Protein AF-A0A4R2DBL1-F1 (afdb_monomer)

Radius of gyration: 26.43 Å; Cα contacts (8 Å, |Δi|>4): 191; chains: 1; bounding box: 77×30×82 Å

pLDDT: mean 80.25, std 13.5, range [30.7, 95.06]

Mean predicted aligned error: 11.97 Å

Secondary structure (DSSP, 8-state):
-------------HHHHHH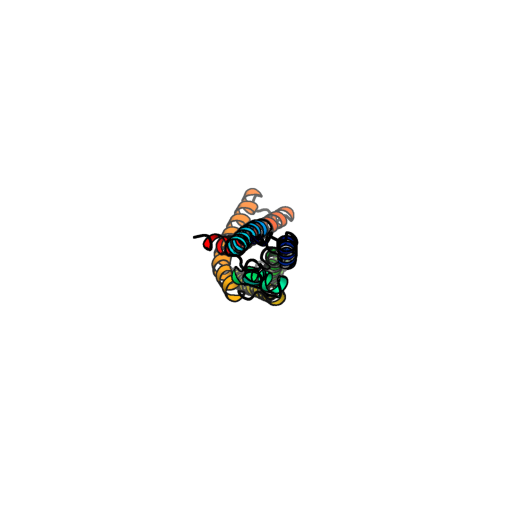HHHHHHHTT--HHHHHHHHHHHHHHHHHHHHTT--THHHH-S-HHHHHHHHHHHTT-TTHHHHHHHHHHHHHHHHHHHTHHHHHHHHHHHHH----SSHHHHHHHHHHHHHHHHHHHHHHHHHHHHHTT-TTHHHHHHHHHHHHHHHHHHHHHHHHHHHHHTTT--SHHHHHHHHHHHHHHHHHHHHHHHHHHHHTT--

Solvent-accessible surface area (backbone atoms only — not comparable to full-atom values): 11852 Å² total; per-residue (Å²): 143,79,83,82,79,75,77,81,73,61,71,84,61,68,64,56,62,52,47,40,53,50,44,37,54,76,41,32,35,49,75,66,59,53,48,56,55,49,54,51,51,51,50,52,48,48,54,31,30,75,71,71,44,62,65,49,80,77,37,44,95,47,50,61,60,43,49,47,50,55,34,50,77,69,60,42,46,40,62,62,62,49,52,72,44,30,50,58,33,21,51,50,17,30,54,59,24,32,41,64,46,52,54,54,52,49,49,31,69,75,68,68,54,80,75,79,57,63,67,55,55,52,49,46,53,52,52,19,51,52,38,12,52,53,31,19,53,51,22,34,52,50,40,32,55,79,68,64,47,92,58,44,65,63,53,50,54,54,45,61,67,46,46,61,58,30,49,52,52,21,50,53,47,27,51,50,47,34,55,77,60,69,65,52,89,48,70,69,48,53,54,52,25,52,52,46,27,52,50,40,45,47,50,42,58,54,45,58,52,48,52,68,62,57,74,68,80,117

Foldseek 3Di:
DDDDPPPPQPDDDVVLLVLLLVLCVVQVFDPVVNVVVSVVLVVVCVVCSVVVHDSCVVCPPDNSVSSNVVCVVVPRGPLVVLLVQLLVLLVVLLCVLLVQVVVVVVCCVVVVDDDPDPVVVVVSVVSSRVSSLVSSLVSNLVSCVVVVRPCSPVLSVLVSVQVVVLVVVLVVQLVVLCVVVVVDPDPVNVVNSVVSSSVSSSVSSVVSVVVVVVVVPD

Sequence (218 aa):
MNTSKTASGFTIDPSILRQAKITWRRAAVRRTDRREMGDELSNELT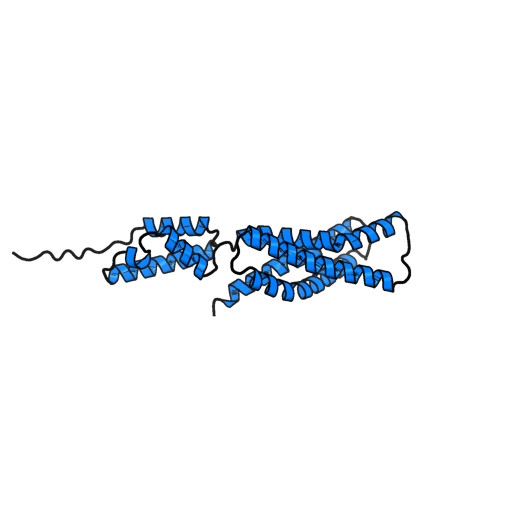AAAEAGLPPSAVTGDDVAATMRAWADERGMTGCAGRYAAIVPATLVGVAVGMGLLFAVLYVGFDSGIVIEPYLLVFGIYLVSGALAYLMALAGAWSALTVLGDPRRSETVTSLAFLLPVAALAAIAIGVAIAWSMGFTTSIPTYVAVIAGVCAVLAAAIAFARFRILACRGE

Structure (mmCIF, N/CA/C/O backbone):
data_AF-A0A4R2DBL1-F1
#
_entry.id   AF-A0A4R2DBL1-F1
#
loop_
_atom_site.group_PDB
_atom_site.id
_atom_site.type_symbol
_atom_site.label_atom_id
_atom_site.label_alt_id
_atom_site.label_comp_id
_atom_site.label_asym_id
_atom_site.label_entity_id
_atom_site.label_seq_id
_atom_site.pdbx_PDB_ins_code
_atom_site.Cartn_x
_atom_site.Cartn_y
_atom_site.Cartn_z
_atom_site.occupancy
_atom_site.B_iso_or_equiv
_atom_site.auth_seq_id
_atom_site.auth_comp_id
_atom_site.auth_asym_id
_atom_site.auth_atom_id
_atom_site.pdbx_PDB_model_num
ATOM 1 N N . MET A 1 1 ? -48.438 12.450 52.865 1.00 41.53 1 MET A N 1
ATOM 2 C CA . MET A 1 1 ? -47.445 11.406 52.546 1.00 41.53 1 MET A CA 1
ATOM 3 C C . MET A 1 1 ? -47.789 10.882 51.162 1.00 41.53 1 MET A C 1
ATOM 5 O O . MET A 1 1 ? -48.711 10.095 51.037 1.00 41.53 1 MET A O 1
ATOM 9 N N . ASN A 1 2 ? -47.175 11.440 50.118 1.00 33.91 2 ASN A N 1
ATOM 10 C CA . ASN A 1 2 ? -47.340 10.943 48.756 1.00 33.91 2 ASN A CA 1
ATOM 11 C C . ASN A 1 2 ? -45.979 11.031 48.067 1.00 33.91 2 ASN A C 1
ATOM 13 O O . ASN A 1 2 ? -45.328 12.073 48.080 1.00 33.91 2 ASN A O 1
ATOM 17 N N . THR A 1 3 ? -45.523 9.875 47.615 1.00 41.16 3 THR A N 1
ATOM 18 C CA . THR A 1 3 ? -44.158 9.549 47.213 1.00 41.16 3 THR A CA 1
ATOM 19 C C . THR A 1 3 ? -43.789 10.231 45.902 1.00 41.16 3 THR A C 1
ATOM 21 O O . THR A 1 3 ? -44.362 9.927 44.856 1.00 41.16 3 THR A O 1
ATOM 24 N N . SER A 1 4 ? -42.793 11.114 45.942 1.00 33.97 4 SER A N 1
ATOM 25 C CA . SER A 1 4 ? -42.088 11.596 44.758 1.00 33.97 4 SER A CA 1
ATOM 26 C C . SER A 1 4 ? -41.321 10.432 44.125 1.00 33.97 4 SER A C 1
ATOM 28 O O . SER A 1 4 ? -40.245 10.057 44.588 1.00 33.97 4 SER A O 1
ATOM 30 N N . LYS A 1 5 ? -41.880 9.837 43.069 1.00 40.97 5 LYS A N 1
ATOM 31 C CA . LYS A 1 5 ? -41.164 8.910 42.191 1.00 40.97 5 LYS A CA 1
ATOM 32 C C . LYS A 1 5 ? -40.253 9.743 41.288 1.00 40.97 5 LYS A C 1
ATOM 34 O O . LYS A 1 5 ? -40.629 10.105 40.179 1.00 40.97 5 LYS A O 1
ATOM 39 N N . THR A 1 6 ? -39.076 10.105 41.788 1.00 38.91 6 THR A N 1
ATOM 40 C CA . THR A 1 6 ? -37.982 10.607 40.954 1.00 38.91 6 THR A CA 1
ATOM 41 C C . THR A 1 6 ? -37.526 9.459 40.065 1.00 38.91 6 THR A C 1
ATOM 43 O O . THR A 1 6 ? -36.794 8.573 40.501 1.00 38.91 6 THR A O 1
ATOM 46 N N . ALA A 1 7 ? -38.006 9.442 38.823 1.00 41.34 7 ALA A N 1
ATOM 47 C CA . ALA A 1 7 ? -37.331 8.729 37.757 1.00 41.34 7 ALA A CA 1
ATOM 48 C C . ALA A 1 7 ? -35.942 9.366 37.627 1.00 41.34 7 ALA A C 1
ATOM 50 O O . ALA A 1 7 ? -35.822 10.486 37.133 1.00 41.34 7 ALA A O 1
ATOM 51 N N . SER A 1 8 ? -34.911 8.696 38.147 1.00 48.34 8 SER A N 1
ATOM 52 C CA . SER A 1 8 ? -33.521 9.003 37.810 1.00 48.34 8 SER A CA 1
ATOM 53 C C . SER A 1 8 ? -33.352 8.743 36.319 1.00 48.34 8 SER A C 1
ATOM 55 O O . SER A 1 8 ? -32.994 7.643 35.910 1.00 48.34 8 SER A O 1
ATOM 57 N N . GLY A 1 9 ? -33.697 9.737 35.501 1.00 49.06 9 GLY A N 1
ATOM 58 C CA . GLY A 1 9 ? -33.377 9.751 34.085 1.00 49.06 9 GLY A CA 1
ATOM 59 C C . GLY A 1 9 ? -31.866 9.812 33.977 1.00 49.06 9 GLY A C 1
ATOM 60 O O . GLY A 1 9 ? -31.265 10.843 34.275 1.00 49.06 9 GLY A O 1
ATOM 61 N N . PHE A 1 10 ? -31.249 8.686 33.638 1.00 58.44 10 PHE A N 1
ATOM 62 C CA . PHE A 1 10 ? -29.816 8.621 33.432 1.00 58.44 10 PHE A CA 1
ATOM 63 C C . PHE A 1 10 ? -29.498 9.405 32.151 1.00 58.44 10 PHE A C 1
ATOM 65 O O . PHE A 1 10 ? -29.752 8.939 31.044 1.00 58.44 10 PHE A O 1
ATOM 72 N N . THR A 1 11 ? -29.018 10.640 32.282 1.00 65.62 11 THR A N 1
ATOM 73 C CA . THR A 1 11 ? -28.582 11.450 31.142 1.00 65.62 11 THR A CA 1
ATOM 74 C C . THR A 1 11 ? -27.286 10.877 30.577 1.00 65.62 11 THR A C 1
ATOM 76 O O . THR A 1 11 ? -26.343 10.604 31.317 1.00 65.62 11 THR A O 1
ATOM 79 N N . ILE A 1 12 ? -27.236 10.693 29.254 1.00 69.75 12 ILE A N 1
ATOM 80 C CA . ILE A 1 12 ? -26.044 10.211 28.546 1.00 69.75 12 ILE A CA 1
ATOM 81 C C . ILE A 1 12 ? -24.881 11.157 28.849 1.00 69.75 12 ILE A C 1
ATOM 83 O O . ILE A 1 12 ? -24.947 12.344 28.524 1.00 69.75 12 ILE A O 1
ATOM 87 N N . ASP A 1 13 ? -23.814 10.640 29.458 1.00 81.69 13 ASP A N 1
ATOM 88 C CA . ASP A 1 13 ? -22.633 11.442 29.756 1.00 81.69 13 ASP A CA 1
ATOM 89 C C . ASP A 1 13 ? -21.833 11.705 28.459 1.00 81.69 13 ASP A C 1
ATOM 91 O O . ASP A 1 13 ? -21.261 10.772 27.877 1.00 81.69 13 ASP A O 1
ATOM 95 N N . PRO A 1 14 ? -21.736 12.964 27.983 1.00 85.19 14 PRO A N 1
ATOM 96 C CA . PRO A 1 14 ? -20.975 13.302 26.780 1.00 85.19 14 PRO A CA 1
ATOM 97 C C . PRO A 1 14 ? -19.470 13.012 26.918 1.00 85.19 14 PRO A C 1
ATOM 99 O O . PRO A 1 14 ? -18.757 12.957 25.905 1.00 85.19 14 PRO A O 1
ATOM 102 N N . SER A 1 15 ? -18.965 12.818 28.141 1.00 88.38 15 SER A N 1
ATOM 103 C CA . SER A 1 15 ? -17.579 12.437 28.405 1.00 88.38 15 SER A CA 1
ATOM 104 C C . SER A 1 15 ? -17.233 11.069 27.800 1.00 88.38 15 SER A C 1
ATOM 106 O O . SER A 1 15 ? -16.160 10.931 27.205 1.00 88.38 15 SER A O 1
ATOM 108 N N . ILE A 1 16 ? -18.174 10.115 27.817 1.00 89.88 16 ILE A N 1
ATOM 109 C CA . ILE A 1 16 ? -17.998 8.751 27.297 1.00 89.88 16 ILE A CA 1
ATOM 110 C C . ILE A 1 16 ? -17.776 8.787 25.784 1.00 89.88 16 ILE A C 1
ATOM 112 O O . ILE A 1 16 ? -16.778 8.266 25.280 1.00 89.88 16 ILE A O 1
ATOM 116 N N . LEU A 1 17 ? -18.641 9.494 25.048 1.00 90.31 17 LEU A N 1
ATOM 117 C CA . LEU A 1 17 ? -18.509 9.665 23.596 1.00 90.31 17 LEU A CA 1
ATOM 118 C C . LEU A 1 17 ? -17.203 10.379 23.223 1.00 90.31 17 LEU A C 1
ATOM 120 O O . LEU A 1 17 ? -16.572 10.072 22.205 1.00 90.31 17 LEU A O 1
ATOM 124 N N . ARG A 1 18 ? -16.769 11.347 24.038 1.00 92.25 18 ARG A N 1
ATOM 125 C CA . ARG A 1 18 ? -15.495 12.045 23.833 1.00 92.25 18 ARG A CA 1
ATOM 126 C C . ARG A 1 18 ? -14.307 11.109 24.055 1.00 92.25 18 ARG A C 1
ATOM 128 O O . ARG A 1 18 ? -13.374 11.130 23.248 1.00 92.25 18 ARG A O 1
ATOM 135 N N . GLN A 1 19 ? -14.340 10.291 25.103 1.00 92.81 19 GLN A N 1
ATOM 136 C CA . GLN A 1 19 ? -13.293 9.324 25.422 1.00 92.81 19 GLN A CA 1
ATOM 137 C C . GLN A 1 19 ? -13.198 8.235 24.350 1.00 92.81 19 GLN A C 1
ATOM 139 O O . GLN A 1 19 ? -12.104 7.999 23.838 1.00 92.81 19 GLN A O 1
ATOM 144 N N . ALA A 1 20 ? -14.329 7.685 23.901 1.00 91.69 20 ALA A N 1
ATOM 145 C CA . ALA A 1 20 ? -14.397 6.747 22.780 1.00 91.69 20 ALA A CA 1
ATOM 146 C C . ALA A 1 20 ? -13.752 7.327 21.507 1.00 91.69 20 ALA A C 1
ATOM 148 O O . ALA A 1 20 ? -12.837 6.732 20.931 1.00 91.69 20 ALA A O 1
ATOM 149 N N . LYS A 1 21 ? -14.115 8.562 21.125 1.00 91.69 21 LYS A N 1
ATOM 150 C CA . LYS A 1 21 ? -13.525 9.260 19.964 1.00 91.69 21 LYS A CA 1
ATOM 151 C C . LYS A 1 21 ? -12.011 9.450 20.082 1.00 91.69 21 LYS A C 1
ATOM 153 O O . LYS A 1 21 ? -11.311 9.369 19.065 1.00 91.69 21 LYS A O 1
ATOM 158 N N . ILE A 1 22 ? -11.496 9.724 21.284 1.00 90.44 22 ILE A N 1
ATOM 159 C CA . ILE A 1 22 ? -10.051 9.838 21.541 1.00 90.44 22 ILE A CA 1
ATOM 160 C C . ILE A 1 22 ? -9.380 8.469 21.401 1.00 90.44 22 ILE A C 1
ATOM 162 O O . ILE A 1 22 ? -8.368 8.370 20.703 1.00 90.44 22 ILE A O 1
ATOM 166 N N . THR A 1 23 ? -9.950 7.424 22.000 1.00 92.06 23 THR A N 1
ATOM 167 C CA . THR A 1 23 ? -9.448 6.047 21.921 1.00 92.06 23 THR A CA 1
ATOM 168 C C . THR A 1 23 ? -9.366 5.574 20.474 1.00 92.06 23 THR A C 1
ATOM 170 O O . THR A 1 23 ? -8.296 5.160 20.025 1.00 92.06 23 THR A O 1
ATOM 173 N N . TRP A 1 24 ? -10.430 5.740 19.688 1.00 89.69 24 TRP A N 1
ATOM 174 C CA . TRP A 1 24 ? -10.435 5.352 18.276 1.00 89.69 24 TRP A CA 1
ATOM 175 C C . TRP A 1 24 ? -9.474 6.181 17.427 1.00 89.69 24 TRP A C 1
ATOM 177 O O . TRP A 1 24 ? -8.840 5.659 16.510 1.00 89.69 24 TRP A O 1
ATOM 187 N N . ARG A 1 25 ? -9.304 7.474 17.739 1.00 85.38 25 ARG A N 1
ATOM 188 C CA . ARG A 1 25 ? -8.290 8.304 17.071 1.00 85.38 25 ARG A CA 1
ATOM 189 C C . ARG A 1 25 ? -6.885 7.766 17.343 1.00 85.38 25 ARG A C 1
ATOM 191 O O . ARG A 1 25 ? -6.089 7.686 16.412 1.00 85.38 25 ARG A O 1
ATOM 198 N N . ARG A 1 26 ? -6.587 7.394 18.592 1.00 82.44 26 ARG A N 1
ATOM 199 C CA . ARG A 1 26 ? -5.301 6.794 18.988 1.00 82.44 26 ARG A CA 1
ATOM 200 C C . ARG A 1 26 ? -5.098 5.405 18.379 1.00 82.44 26 ARG A C 1
ATOM 202 O O . ARG A 1 26 ? -3.970 5.046 18.075 1.00 82.44 26 ARG A O 1
ATOM 209 N N . ALA A 1 27 ? -6.174 4.659 18.144 1.00 76.56 27 ALA A N 1
ATOM 210 C CA . ALA A 1 27 ? -6.151 3.372 17.450 1.00 76.56 27 ALA A CA 1
ATOM 211 C C . ALA A 1 27 ? -6.117 3.489 15.907 1.00 76.56 27 ALA A C 1
ATOM 213 O O . ALA A 1 27 ? -6.198 2.481 15.206 1.00 76.56 27 ALA A O 1
ATOM 214 N N . ALA A 1 28 ? -5.977 4.708 15.366 1.00 74.81 28 ALA A N 1
ATOM 215 C CA . ALA A 1 28 ? -5.909 4.998 13.932 1.00 74.81 28 ALA A CA 1
ATOM 216 C C . ALA A 1 28 ? -7.144 4.552 13.115 1.00 74.81 28 ALA A C 1
ATOM 218 O O . ALA A 1 28 ? -7.024 4.232 11.929 1.00 74.81 28 ALA A O 1
ATOM 219 N N . VAL A 1 29 ? -8.330 4.583 13.732 1.00 78.62 29 VAL A N 1
ATOM 220 C CA . VAL A 1 29 ? -9.620 4.358 13.059 1.00 78.62 29 VAL A CA 1
ATOM 221 C C . VAL A 1 29 ? -9.946 5.546 12.140 1.00 78.62 29 VAL A C 1
ATOM 223 O O . VAL A 1 29 ? -9.732 6.716 12.503 1.00 78.62 29 VAL A O 1
ATOM 226 N N . ARG A 1 30 ? -10.465 5.279 10.931 1.00 74.62 30 ARG A N 1
ATOM 227 C CA . ARG A 1 30 ? -10.784 6.326 9.941 1.00 74.62 30 ARG A CA 1
ATOM 228 C C . ARG A 1 30 ? -11.843 7.294 10.468 1.00 74.62 30 ARG A C 1
ATOM 230 O O . ARG A 1 30 ? -12.579 7.015 11.405 1.00 74.62 30 ARG A O 1
ATOM 237 N N . ARG A 1 31 ? -11.892 8.503 9.899 1.00 79.00 31 ARG A N 1
ATOM 238 C CA . ARG A 1 31 ? -12.830 9.546 10.356 1.00 79.00 31 ARG A CA 1
ATOM 239 C C . ARG A 1 31 ? -14.294 9.158 10.119 1.00 79.00 31 ARG A C 1
ATOM 241 O O . ARG A 1 31 ? -15.109 9.504 10.965 1.00 79.00 31 ARG A O 1
ATOM 248 N N . THR A 1 32 ? -14.594 8.494 9.003 1.00 78.25 32 THR A N 1
ATOM 249 C CA . THR A 1 32 ? -15.944 8.023 8.656 1.00 78.25 32 THR A CA 1
ATOM 250 C C . THR A 1 32 ? -16.393 6.932 9.623 1.00 78.25 32 THR A C 1
ATOM 252 O O . THR A 1 32 ? -17.371 7.138 10.327 1.00 78.25 32 THR A O 1
ATOM 255 N N . ASP A 1 33 ? -15.585 5.885 9.789 1.00 82.44 33 ASP A N 1
ATOM 256 C CA . ASP A 1 33 ? -15.859 4.768 10.704 1.00 82.44 33 ASP A CA 1
ATOM 257 C C . ASP A 1 33 ? -16.006 5.252 12.162 1.00 82.44 33 ASP A C 1
ATOM 259 O O . ASP A 1 33 ? -16.899 4.832 12.884 1.00 82.44 33 ASP A O 1
ATOM 263 N N . ARG A 1 34 ? -15.197 6.234 12.598 1.00 88.44 34 ARG A N 1
ATOM 264 C CA . ARG A 1 34 ? -15.349 6.863 13.928 1.00 88.44 34 ARG A CA 1
ATOM 265 C C . ARG A 1 34 ? -16.657 7.628 14.117 1.00 88.44 34 ARG A C 1
ATOM 267 O O . ARG A 1 34 ? -17.034 7.863 15.264 1.00 88.44 34 ARG A O 1
ATOM 274 N N . ARG A 1 35 ? -17.267 8.135 13.041 1.00 88.38 35 ARG A N 1
ATOM 275 C CA . ARG A 1 35 ? -18.585 8.779 13.118 1.00 88.38 35 ARG A CA 1
ATOM 276 C C . ARG A 1 35 ? -19.653 7.714 13.279 1.00 88.38 35 ARG A C 1
ATOM 278 O O . ARG A 1 35 ? -20.357 7.765 14.271 1.00 88.38 35 ARG A O 1
ATOM 285 N N . GLU A 1 36 ? -19.648 6.721 12.398 1.00 89.06 36 GLU A N 1
ATOM 286 C CA . GLU A 1 36 ? -20.583 5.594 12.427 1.00 89.06 36 GLU A CA 1
ATOM 287 C C . GLU A 1 36 ? -20.575 4.864 13.779 1.00 89.06 36 GLU A C 1
ATOM 289 O O . GLU A 1 36 ? -21.608 4.773 14.433 1.00 89.06 36 GLU A O 1
ATOM 294 N N . MET A 1 37 ? -19.398 4.472 14.279 1.00 91.12 37 MET A N 1
ATOM 295 C CA . MET A 1 37 ? -19.264 3.866 15.612 1.00 91.12 37 MET A CA 1
ATOM 296 C C . MET A 1 37 ? -19.726 4.798 16.739 1.00 91.12 37 MET A C 1
ATOM 298 O O . MET A 1 37 ? -20.198 4.348 17.777 1.00 91.12 37 MET A O 1
ATOM 302 N N . GLY A 1 38 ? -19.540 6.110 16.570 1.00 93.31 38 GLY A N 1
ATOM 303 C CA . GLY A 1 38 ? -19.987 7.098 17.547 1.00 93.31 38 GLY A CA 1
ATOM 304 C C . GLY A 1 38 ? -21.506 7.229 17.587 1.00 93.31 38 GLY A C 1
ATOM 305 O O . GLY A 1 38 ? -22.060 7.412 18.669 1.00 93.31 38 GLY A O 1
ATOM 306 N N . ASP A 1 39 ? -22.154 7.125 16.430 1.00 91.94 39 ASP A N 1
ATOM 307 C CA . ASP A 1 39 ? -23.607 7.174 16.295 1.00 91.94 39 ASP A CA 1
ATOM 308 C C . ASP A 1 39 ? -24.231 5.891 16.871 1.00 91.94 39 ASP A C 1
ATOM 310 O O . ASP A 1 39 ? -25.174 5.964 17.654 1.00 91.94 39 ASP A O 1
ATOM 314 N N . GLU A 1 40 ? -23.640 4.725 16.601 1.00 92.62 40 GLU A N 1
ATOM 315 C CA . GLU A 1 40 ? -24.068 3.451 17.190 1.00 92.62 40 GLU A CA 1
ATOM 316 C C . GLU A 1 40 ? -23.891 3.414 18.712 1.00 92.62 40 GLU A C 1
ATOM 318 O O . GLU A 1 40 ? -24.834 3.080 19.423 1.00 92.62 40 GLU A O 1
ATOM 323 N N . LEU A 1 41 ? -22.738 3.853 19.232 1.00 93.44 41 LEU A N 1
ATOM 324 C CA . LEU A 1 41 ? -22.519 3.968 20.678 1.00 93.44 41 LEU A CA 1
ATOM 325 C C . LEU A 1 41 ? -23.552 4.888 21.331 1.00 93.44 41 LEU A C 1
ATOM 327 O O . LEU A 1 41 ? -24.037 4.618 22.426 1.00 93.44 41 LEU A O 1
ATOM 331 N N . SER A 1 42 ? -23.883 5.997 20.668 1.00 91.75 42 SER A N 1
ATOM 332 C CA . SER A 1 42 ? -24.915 6.909 21.151 1.00 91.75 42 SER A CA 1
ATOM 333 C C . SER A 1 42 ? -26.282 6.225 21.202 1.00 91.75 42 SER A C 1
ATOM 335 O O . SER A 1 42 ? -27.016 6.418 22.172 1.00 91.75 42 SER A O 1
ATOM 337 N N . ASN A 1 43 ? -26.616 5.413 20.197 1.00 91.75 43 ASN A N 1
ATOM 338 C CA . ASN A 1 43 ? -27.867 4.658 20.154 1.00 91.75 43 ASN A CA 1
ATOM 339 C C . ASN A 1 43 ? -27.924 3.598 21.264 1.00 91.75 43 ASN A C 1
ATOM 341 O O . ASN A 1 43 ? -28.925 3.528 21.973 1.00 91.75 43 ASN A O 1
ATOM 345 N N . GLU A 1 44 ? -26.849 2.836 21.483 1.00 92.75 44 GLU A N 1
ATOM 346 C CA . GLU A 1 44 ? -26.781 1.833 22.556 1.00 92.75 44 GLU A CA 1
ATOM 347 C C . GLU A 1 44 ? -26.873 2.464 23.951 1.00 92.75 44 GLU A C 1
ATOM 349 O O . GLU A 1 44 ? -27.601 1.969 24.810 1.00 92.75 44 GLU A O 1
ATOM 354 N N . LEU A 1 45 ? -26.202 3.599 24.175 1.00 91.12 45 LEU A N 1
ATOM 355 C CA . LEU A 1 45 ? -26.300 4.342 25.436 1.00 91.12 45 LEU A CA 1
ATOM 356 C C . LEU A 1 45 ? -27.707 4.906 25.667 1.00 91.12 45 LEU A C 1
ATOM 358 O O . LEU A 1 45 ? -28.176 4.930 26.804 1.00 91.12 45 LEU A O 1
ATOM 362 N N . THR A 1 46 ? -28.386 5.337 24.602 1.00 90.06 46 THR A N 1
ATOM 363 C CA . THR A 1 46 ? -29.780 5.799 24.679 1.00 90.06 46 THR A CA 1
ATOM 364 C C . THR A 1 46 ? -30.707 4.643 25.045 1.00 90.06 46 THR A C 1
ATOM 366 O O . THR A 1 46 ? -31.480 4.763 25.991 1.00 90.06 46 THR A O 1
ATOM 369 N N . ALA A 1 47 ? -30.571 3.498 24.373 1.00 88.31 47 ALA A N 1
ATOM 370 C CA . ALA A 1 47 ? -31.357 2.300 24.662 1.00 88.31 47 ALA A CA 1
ATOM 371 C C . ALA A 1 47 ? -31.122 1.784 26.095 1.00 88.31 47 ALA A C 1
ATOM 373 O O . ALA A 1 47 ? -32.067 1.404 26.786 1.00 88.31 47 ALA A O 1
ATOM 374 N N . ALA A 1 48 ? -29.877 1.822 26.580 1.00 88.06 48 ALA A N 1
ATOM 375 C CA . ALA A 1 48 ? -29.553 1.472 27.960 1.00 88.06 48 ALA A CA 1
ATOM 376 C C . ALA A 1 48 ? -30.207 2.434 28.965 1.00 88.06 48 ALA A C 1
ATOM 378 O O . ALA A 1 48 ? -30.778 1.980 29.958 1.00 88.06 48 ALA A O 1
ATOM 379 N N . ALA A 1 49 ? -30.186 3.742 28.690 1.00 87.44 49 ALA A N 1
ATOM 380 C CA . ALA A 1 49 ? -30.842 4.741 29.531 1.00 87.44 49 ALA A CA 1
ATOM 381 C C . ALA A 1 49 ? -32.370 4.551 29.572 1.00 87.44 49 ALA A C 1
ATOM 383 O O . ALA A 1 49 ? -32.964 4.630 30.648 1.00 87.44 49 ALA A O 1
ATOM 384 N N . GLU A 1 50 ? -33.001 4.241 28.435 1.00 87.88 50 GLU A N 1
ATOM 385 C CA . GLU A 1 50 ? -34.432 3.906 28.352 1.00 87.88 50 GLU A CA 1
ATOM 386 C C . GLU A 1 50 ? -34.778 2.634 29.140 1.00 87.88 50 GLU A C 1
ATOM 388 O O . GLU A 1 50 ? -35.820 2.572 29.795 1.00 87.88 50 GLU A O 1
ATOM 393 N N . ALA A 1 51 ? -33.878 1.648 29.146 1.00 88.06 51 ALA A N 1
ATOM 394 C CA . ALA A 1 51 ? -33.996 0.431 29.946 1.00 88.06 51 ALA A CA 1
ATOM 395 C C . ALA A 1 51 ? -33.658 0.632 31.440 1.00 88.06 51 ALA A C 1
ATOM 397 O O . ALA A 1 51 ? -33.771 -0.310 32.226 1.00 88.06 51 ALA A O 1
ATOM 398 N N . GLY A 1 52 ? -33.234 1.833 31.851 1.00 87.81 52 GLY A N 1
ATOM 399 C CA . GLY A 1 52 ? -32.804 2.127 33.221 1.00 87.81 52 GLY A CA 1
ATOM 400 C C . GLY A 1 52 ? -31.488 1.450 33.622 1.00 87.81 52 GLY A C 1
ATOM 401 O O . GLY A 1 52 ? -31.212 1.306 34.815 1.00 87.81 52 GLY A O 1
ATOM 402 N N . LEU A 1 53 ? -30.686 1.015 32.649 1.00 87.38 53 LEU A N 1
ATOM 403 C CA . LEU A 1 53 ? -29.377 0.407 32.862 1.00 87.38 53 LEU A CA 1
ATOM 404 C C . LEU A 1 53 ? -28.289 1.489 32.970 1.00 87.38 53 LEU A C 1
ATOM 406 O O . LEU A 1 53 ? -28.359 2.515 32.289 1.00 87.38 53 LEU A O 1
ATOM 410 N N . PRO A 1 54 ? -27.254 1.277 33.803 1.00 87.88 54 PRO A N 1
ATOM 411 C CA . PRO A 1 54 ? -26.124 2.193 33.861 1.00 87.88 54 PRO A CA 1
ATOM 412 C C . PRO A 1 54 ? -25.306 2.133 32.553 1.00 87.88 54 PRO A C 1
ATOM 414 O O . PRO A 1 54 ? -25.223 1.070 31.939 1.00 87.88 54 PRO A O 1
ATOM 417 N N . PRO A 1 55 ? -24.610 3.212 32.150 1.00 83.81 55 PRO A N 1
ATOM 418 C CA . PRO A 1 55 ? -23.750 3.227 30.961 1.00 83.81 55 PRO A CA 1
ATOM 419 C C . PRO A 1 55 ? -22.652 2.167 30.979 1.00 83.81 55 PRO A C 1
ATOM 421 O O . PRO A 1 55 ? -22.255 1.681 29.923 1.00 83.81 55 PRO A O 1
ATOM 424 N N . SER A 1 56 ? -22.186 1.780 32.171 1.00 87.50 56 SER A N 1
ATOM 425 C CA . SER A 1 56 ? -21.210 0.703 32.342 1.00 87.50 56 SER A CA 1
ATOM 426 C C . SER A 1 56 ? -21.729 -0.654 31.863 1.00 87.50 56 SER A C 1
ATOM 428 O O . SER A 1 56 ? -20.922 -1.521 31.550 1.00 87.50 56 SER A O 1
ATOM 430 N N . ALA A 1 57 ? -23.047 -0.839 31.723 1.00 87.25 57 ALA A N 1
ATOM 431 C CA . ALA A 1 57 ? -23.610 -2.032 31.093 1.00 87.25 57 ALA A CA 1
ATOM 432 C C . ALA A 1 57 ? -23.250 -2.131 29.598 1.00 87.25 57 ALA A C 1
ATOM 434 O O . ALA A 1 57 ? -23.135 -3.235 29.078 1.00 87.25 57 ALA A O 1
ATOM 435 N N . VAL A 1 58 ? -23.046 -0.991 28.926 1.00 86.50 58 VAL A N 1
ATOM 436 C CA . VAL A 1 58 ? -22.642 -0.916 27.512 1.00 86.50 58 VAL A CA 1
ATOM 437 C C . VAL A 1 58 ? -21.125 -0.789 27.391 1.00 86.50 58 VAL A C 1
ATOM 439 O O . VAL A 1 58 ? -20.489 -1.483 26.605 1.00 86.50 58 VAL A O 1
ATOM 442 N N . THR A 1 59 ? -20.508 0.095 28.179 1.00 88.44 59 THR A N 1
ATOM 443 C CA . THR A 1 59 ? -19.078 0.404 28.034 1.00 88.44 59 THR A CA 1
ATOM 444 C C . THR A 1 59 ? -18.149 -0.469 28.866 1.00 88.44 59 THR A C 1
ATOM 446 O O . THR A 1 59 ? -16.934 -0.373 28.693 1.00 88.44 59 THR A O 1
ATOM 449 N N . GLY A 1 60 ? -18.675 -1.273 29.788 1.00 88.88 60 GLY A N 1
ATOM 450 C CA . GLY A 1 60 ? -17.887 -1.898 30.848 1.00 88.88 60 GLY A CA 1
ATOM 451 C C . GLY A 1 60 ? -17.269 -0.873 31.808 1.00 88.88 60 GLY A C 1
ATOM 452 O O . GLY A 1 60 ? -17.541 0.330 31.727 1.00 88.88 60 GLY A O 1
ATOM 453 N N . ASP A 1 61 ? -16.408 -1.366 32.699 1.00 87.12 61 ASP A N 1
ATOM 454 C CA . ASP A 1 61 ? -15.702 -0.548 33.697 1.00 87.12 61 ASP A CA 1
ATOM 455 C C . ASP A 1 61 ? -14.548 0.269 33.087 1.00 87.12 61 ASP A C 1
ATOM 457 O O . ASP A 1 61 ? -14.226 1.357 33.565 1.00 87.12 61 ASP A O 1
ATOM 461 N N . ASP A 1 62 ? -13.945 -0.224 31.999 1.00 89.69 62 ASP A N 1
ATOM 462 C CA . ASP A 1 62 ? -12.903 0.477 31.245 1.00 89.69 62 ASP A CA 1
ATOM 463 C C . ASP A 1 62 ? -13.386 0.811 29.830 1.00 89.69 62 ASP A C 1
ATOM 465 O O . ASP A 1 62 ? -13.240 0.039 28.879 1.00 89.69 62 ASP A O 1
ATOM 469 N N . VAL A 1 63 ? -13.908 2.031 29.684 1.00 88.75 63 VAL A N 1
ATOM 470 C CA . VAL A 1 63 ? -14.363 2.583 28.402 1.00 88.75 63 VAL A CA 1
ATOM 471 C C . VAL A 1 63 ? -13.260 2.517 27.341 1.00 88.75 63 VAL A C 1
ATOM 473 O O . VAL A 1 63 ? -13.537 2.249 26.175 1.00 88.75 63 VAL A O 1
ATOM 476 N N . ALA A 1 64 ? -11.995 2.769 27.687 1.00 87.50 64 ALA A N 1
ATOM 477 C CA . ALA A 1 64 ? -10.929 2.781 26.691 1.00 87.50 64 ALA A CA 1
ATOM 478 C C . ALA A 1 64 ? -10.613 1.368 26.186 1.00 87.50 64 ALA A C 1
ATOM 480 O O . ALA A 1 64 ? -10.427 1.191 24.978 1.00 87.50 64 ALA A O 1
ATOM 481 N N . ALA A 1 65 ? -10.586 0.377 27.078 1.00 86.75 65 ALA A N 1
ATOM 482 C CA . ALA A 1 65 ? -10.391 -1.020 26.706 1.00 86.75 65 ALA A CA 1
ATOM 483 C C . ALA A 1 65 ? -11.550 -1.538 25.847 1.00 86.75 65 ALA A C 1
ATOM 485 O O . ALA A 1 65 ? -11.304 -2.051 24.755 1.00 86.75 65 ALA A O 1
ATOM 486 N N . THR A 1 66 ? -12.799 -1.318 26.266 1.00 91.94 66 THR A N 1
ATOM 487 C CA . THR A 1 66 ? -13.991 -1.768 25.529 1.00 91.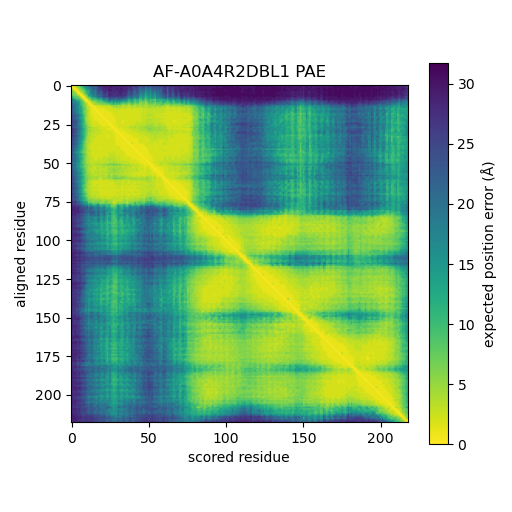94 66 THR A CA 1
ATOM 488 C C . THR A 1 66 ? -14.078 -1.122 24.152 1.00 91.94 66 THR A C 1
ATOM 490 O O . THR A 1 66 ? -14.245 -1.809 23.150 1.00 91.94 66 THR A O 1
ATOM 493 N N . MET A 1 67 ? -13.873 0.195 24.053 1.00 91.69 67 MET A N 1
ATOM 494 C CA . MET A 1 67 ? -13.921 0.899 22.766 1.00 91.69 67 MET A CA 1
ATOM 495 C C . MET A 1 67 ? -12.797 0.465 21.821 1.00 91.69 67 MET A C 1
ATOM 497 O O . MET A 1 67 ? -12.971 0.491 20.599 1.00 91.69 67 MET A O 1
ATOM 501 N N . ARG A 1 68 ? -11.637 0.077 22.363 1.00 85.19 68 ARG A N 1
ATOM 502 C CA . ARG A 1 68 ? -10.541 -0.485 21.573 1.00 85.19 68 ARG A CA 1
ATOM 503 C C . ARG A 1 68 ? -10.871 -1.896 21.096 1.00 85.19 68 ARG A C 1
ATOM 505 O O . ARG A 1 68 ? -10.732 -2.145 19.905 1.00 85.19 68 ARG A O 1
ATOM 512 N N . ALA A 1 69 ? -11.363 -2.757 21.985 1.00 86.38 69 ALA A N 1
ATOM 513 C CA . ALA A 1 69 ? -11.806 -4.107 21.650 1.00 86.38 69 ALA A CA 1
ATOM 514 C C . ALA A 1 69 ? -12.889 -4.082 20.564 1.00 86.38 69 ALA A C 1
ATOM 516 O O . ALA A 1 69 ? -12.787 -4.808 19.584 1.00 86.38 69 ALA A O 1
ATOM 517 N N . TRP A 1 70 ? -13.844 -3.158 20.665 1.00 88.88 70 TRP A N 1
ATOM 518 C CA . TRP A 1 70 ? -14.896 -2.984 19.668 1.00 88.88 70 TRP A CA 1
ATOM 519 C C . TRP A 1 70 ? -14.351 -2.569 18.292 1.00 88.88 70 TRP A C 1
ATOM 521 O O . TRP A 1 70 ? -14.756 -3.098 17.256 1.00 88.88 70 TRP A O 1
ATOM 531 N N . ALA A 1 71 ? -13.367 -1.662 18.263 1.00 84.75 71 ALA A N 1
ATOM 532 C CA . ALA A 1 71 ? -12.680 -1.294 17.026 1.00 84.75 71 ALA A CA 1
ATOM 533 C C . ALA A 1 71 ? -11.836 -2.452 16.452 1.00 84.75 71 ALA A C 1
ATOM 535 O O . ALA A 1 71 ? -11.734 -2.589 15.229 1.00 84.75 71 ALA A O 1
ATOM 536 N N . ASP A 1 72 ? -11.223 -3.266 17.315 1.00 79.00 72 ASP A N 1
ATOM 537 C CA . ASP A 1 72 ? -10.400 -4.421 16.942 1.00 79.00 72 ASP A CA 1
ATOM 538 C C . ASP A 1 72 ? -11.255 -5.575 16.394 1.00 79.00 72 ASP A C 1
ATOM 540 O O . ASP A 1 72 ? -10.923 -6.131 15.346 1.00 79.00 72 ASP A O 1
ATOM 544 N N . GLU A 1 73 ? -12.398 -5.874 17.015 1.00 79.81 73 GLU A N 1
ATOM 545 C CA . GLU A 1 73 ? -13.376 -6.879 16.569 1.00 79.81 73 GLU A CA 1
ATOM 546 C C . GLU A 1 73 ? -13.916 -6.556 15.167 1.00 79.81 73 GLU A C 1
ATOM 548 O O . GLU A 1 73 ? -14.037 -7.410 14.276 1.00 79.81 73 GLU A O 1
ATOM 553 N N . ARG A 1 74 ? -14.125 -5.264 14.911 1.00 75.94 74 ARG A N 1
ATOM 554 C CA . ARG A 1 74 ? -14.503 -4.758 13.590 1.00 75.94 74 ARG A CA 1
ATOM 555 C C . ARG A 1 74 ? -13.332 -4.648 12.617 1.00 75.94 74 ARG A C 1
ATOM 557 O O . ARG A 1 74 ? -13.545 -4.456 11.421 1.00 75.94 74 ARG A O 1
ATOM 564 N N . GLY A 1 75 ? -12.096 -4.834 13.077 1.00 67.69 75 GLY A N 1
ATOM 565 C CA . GLY A 1 75 ? -10.883 -4.727 12.263 1.00 67.69 75 GLY A CA 1
ATOM 566 C C . GLY A 1 75 ? -10.615 -3.309 11.753 1.00 67.69 75 GLY A C 1
ATOM 567 O O . GLY A 1 75 ? -9.931 -3.133 10.744 1.00 67.69 75 GLY A O 1
ATOM 568 N N . MET A 1 76 ? -11.169 -2.296 12.421 1.00 74.00 76 MET A N 1
ATOM 569 C CA . MET A 1 76 ? -11.092 -0.890 12.016 1.00 74.00 76 MET A CA 1
ATOM 570 C C . MET A 1 76 ? -9.824 -0.194 12.540 1.00 74.00 76 MET A C 1
ATOM 572 O O . MET A 1 76 ? -9.493 0.918 12.114 1.00 74.00 76 MET A O 1
ATOM 576 N N . THR A 1 77 ? -9.073 -0.835 13.438 1.00 68.56 77 THR A N 1
ATOM 577 C CA . THR A 1 77 ? -7.812 -0.308 13.971 1.00 68.56 77 THR A CA 1
ATOM 578 C C . THR A 1 77 ? -6.668 -0.398 12.956 1.00 68.56 77 THR A C 1
ATOM 580 O O . THR A 1 77 ? -6.548 -1.333 12.164 1.00 68.56 77 THR A O 1
ATOM 583 N N . GLY A 1 78 ? -5.810 0.626 12.927 1.00 60.09 78 GLY A N 1
ATOM 584 C CA . GLY A 1 78 ? -4.605 0.653 12.088 1.00 60.09 78 GLY A CA 1
ATOM 585 C C . GLY A 1 78 ? -4.820 0.850 10.578 1.00 60.09 78 GLY A C 1
ATOM 586 O O . GLY A 1 78 ? -3.834 1.004 9.860 1.00 60.09 78 GLY A O 1
ATOM 587 N N . CYS A 1 79 ? -6.053 0.912 10.064 1.00 58.94 79 CYS A N 1
ATOM 588 C CA . CYS A 1 79 ? -6.323 0.935 8.617 1.00 58.94 79 CYS A CA 1
ATOM 589 C C . CYS A 1 79 ? -5.688 2.112 7.845 1.00 58.94 79 CYS A C 1
ATOM 591 O O . CYS A 1 79 ? -5.312 1.943 6.686 1.00 58.94 79 CYS A O 1
ATOM 593 N N . ALA A 1 80 ? -5.552 3.300 8.448 1.00 52.38 80 ALA A N 1
ATOM 594 C CA . ALA A 1 80 ? -4.954 4.463 7.776 1.00 52.38 80 ALA A CA 1
ATOM 595 C C . ALA A 1 80 ? -3.412 4.488 7.852 1.00 52.38 80 ALA A C 1
ATOM 597 O O . ALA A 1 80 ? -2.755 4.804 6.863 1.00 52.38 80 ALA A O 1
ATOM 598 N N . GLY A 1 81 ? -2.829 4.121 9.000 1.00 53.88 81 GLY A N 1
ATOM 599 C CA . GLY A 1 81 ? -1.370 4.099 9.196 1.00 53.88 81 GLY A CA 1
ATOM 600 C C . GLY A 1 81 ? -0.680 2.933 8.483 1.00 53.88 81 GLY A C 1
ATOM 601 O O . GLY A 1 81 ? 0.441 3.072 8.002 1.00 53.88 81 GLY A O 1
ATOM 602 N N . ARG A 1 82 ? -1.381 1.803 8.331 1.00 65.19 82 ARG A N 1
ATOM 603 C CA . ARG A 1 82 ? -0.883 0.620 7.615 1.00 65.19 82 ARG A CA 1
ATOM 604 C C . ARG A 1 82 ? -0.637 0.900 6.125 1.00 65.19 82 ARG A C 1
ATOM 606 O O . ARG A 1 82 ? 0.334 0.396 5.576 1.00 65.19 82 ARG A O 1
ATOM 613 N N . TYR A 1 83 ? -1.438 1.761 5.485 1.00 61.28 83 TYR A N 1
ATOM 614 C CA . TYR A 1 83 ? -1.258 2.139 4.072 1.00 61.28 83 TYR A CA 1
ATOM 615 C C . TYR A 1 83 ? 0.073 2.855 3.816 1.00 61.28 83 TYR A C 1
ATOM 617 O O . TYR A 1 83 ? 0.813 2.494 2.901 1.00 61.28 83 TYR A O 1
ATOM 625 N N . ALA A 1 84 ? 0.394 3.833 4.668 1.00 66.00 84 ALA A N 1
ATOM 626 C CA . ALA A 1 84 ? 1.604 4.637 4.540 1.00 66.00 84 ALA A CA 1
ATOM 627 C C . ALA A 1 84 ? 2.889 3.814 4.720 1.00 66.00 84 ALA A C 1
ATOM 629 O O . ALA A 1 84 ? 3.932 4.228 4.235 1.00 66.00 84 ALA A O 1
ATOM 630 N N . ALA A 1 85 ? 2.816 2.657 5.386 1.00 72.88 85 ALA A N 1
ATOM 631 C CA . ALA A 1 85 ? 3.960 1.777 5.601 1.00 72.88 85 ALA A CA 1
ATOM 632 C C . ALA A 1 85 ? 4.058 0.642 4.567 1.00 72.88 85 ALA A C 1
ATOM 634 O O . ALA A 1 85 ? 5.155 0.318 4.119 1.00 72.88 85 ALA A O 1
ATOM 635 N N . ILE A 1 86 ? 2.932 0.044 4.158 1.00 79.31 86 ILE A N 1
ATOM 636 C CA . ILE A 1 86 ? 2.936 -1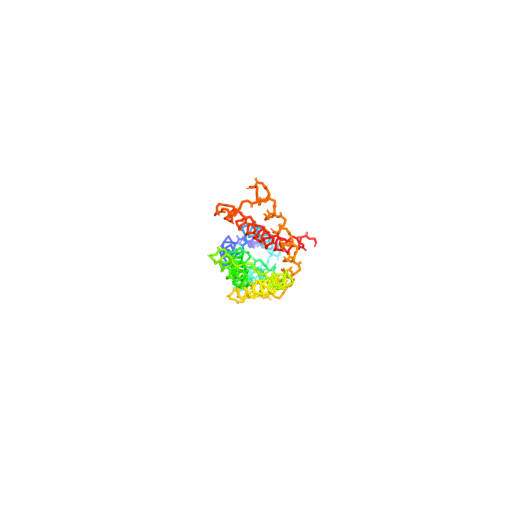.113 3.247 1.00 79.31 86 ILE A CA 1
ATOM 637 C C . ILE A 1 86 ? 3.366 -0.704 1.841 1.00 79.31 86 ILE A C 1
ATOM 639 O O . ILE A 1 86 ? 4.183 -1.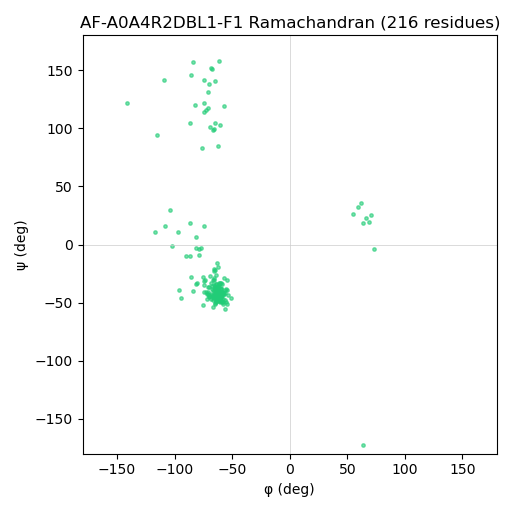397 1.244 1.00 79.31 86 ILE A O 1
ATOM 643 N N . VAL A 1 87 ? 2.851 0.410 1.310 1.00 80.75 87 VAL A N 1
ATOM 644 C CA . VAL A 1 87 ? 3.195 0.870 -0.046 1.00 80.75 87 VAL A CA 1
ATOM 645 C C . VAL A 1 87 ? 4.708 1.061 -0.214 1.00 80.75 87 VAL A C 1
ATOM 647 O O . VAL A 1 87 ? 5.273 0.405 -1.091 1.00 80.75 87 VAL A O 1
ATOM 650 N N . PRO A 1 88 ? 5.405 1.867 0.615 1.00 83.56 88 PRO A N 1
ATOM 651 C CA . PRO A 1 88 ? 6.848 2.017 0.468 1.00 83.56 88 PRO A CA 1
ATOM 652 C C . PRO A 1 88 ? 7.602 0.716 0.751 1.00 83.56 88 PRO A C 1
ATOM 654 O O . PRO A 1 88 ? 8.532 0.412 0.015 1.00 83.56 88 PRO A O 1
ATOM 657 N N . ALA A 1 89 ? 7.193 -0.099 1.732 1.00 86.56 89 ALA A N 1
ATOM 658 C CA . ALA A 1 89 ? 7.856 -1.380 1.997 1.00 86.56 89 ALA A CA 1
ATOM 659 C C . ALA A 1 89 ? 7.760 -2.351 0.806 1.00 86.56 89 ALA A C 1
ATOM 661 O O . ALA A 1 89 ? 8.731 -3.024 0.466 1.00 86.56 89 ALA A O 1
ATOM 662 N N . THR A 1 90 ? 6.606 -2.384 0.136 1.00 83.56 90 THR A N 1
ATOM 663 C CA . THR A 1 90 ? 6.379 -3.222 -1.048 1.00 83.56 90 THR A CA 1
ATOM 664 C C . THR A 1 90 ? 7.193 -2.708 -2.236 1.00 83.56 90 THR A C 1
ATOM 666 O O . THR A 1 90 ? 7.846 -3.498 -2.910 1.00 83.56 90 THR A O 1
ATOM 669 N N . LEU A 1 91 ? 7.217 -1.388 -2.466 1.00 86.56 91 LEU A N 1
ATOM 670 C CA . LEU A 1 91 ? 8.015 -0.769 -3.533 1.00 86.56 91 LEU A CA 1
ATOM 671 C C . LEU A 1 91 ? 9.522 -0.961 -3.322 1.00 86.56 91 LEU A C 1
ATOM 673 O O . LEU A 1 91 ? 10.232 -1.260 -4.278 1.00 86.56 91 LEU A O 1
ATOM 677 N N . VAL A 1 92 ? 10.006 -0.848 -2.082 1.00 89.44 92 VAL A N 1
ATOM 678 C CA . VAL A 1 92 ? 11.399 -1.163 -1.732 1.00 89.44 92 VAL A CA 1
ATOM 679 C C . VAL A 1 92 ? 11.692 -2.634 -2.019 1.00 89.44 92 VAL A C 1
ATOM 681 O O . VAL A 1 92 ? 12.707 -2.932 -2.639 1.00 89.44 92 VAL A O 1
ATOM 684 N N . GLY A 1 93 ? 10.786 -3.545 -1.655 1.00 86.44 93 GLY A N 1
ATOM 685 C CA . GLY A 1 93 ? 10.902 -4.963 -1.998 1.00 86.44 93 GLY A CA 1
ATOM 686 C C . GLY A 1 93 ? 11.026 -5.201 -3.508 1.00 86.44 93 GLY A C 1
ATOM 687 O O . GLY A 1 93 ? 11.943 -5.894 -3.945 1.00 86.44 93 GLY A O 1
ATOM 688 N N . VAL A 1 94 ? 10.165 -4.571 -4.316 1.00 86.12 94 VAL A N 1
ATOM 689 C CA . VAL A 1 94 ? 10.240 -4.635 -5.788 1.00 86.12 94 VAL A CA 1
ATOM 690 C C . VAL A 1 94 ? 11.584 -4.111 -6.290 1.00 86.12 94 VAL A C 1
ATOM 692 O O . VAL A 1 94 ? 12.238 -4.785 -7.081 1.00 86.12 94 VAL A O 1
ATOM 695 N N . ALA A 1 95 ? 12.017 -2.937 -5.823 1.00 87.69 95 ALA A N 1
ATOM 696 C CA . ALA A 1 95 ? 13.273 -2.325 -6.248 1.00 87.69 95 ALA A CA 1
ATOM 697 C C . ALA A 1 95 ? 14.483 -3.213 -5.922 1.00 87.69 95 ALA A C 1
ATOM 699 O O . ALA A 1 95 ? 15.355 -3.397 -6.768 1.00 87.69 95 ALA A O 1
ATOM 700 N N . VAL A 1 96 ? 14.503 -3.814 -4.728 1.00 89.31 96 VAL A N 1
ATOM 701 C CA . VAL A 1 96 ? 15.546 -4.759 -4.307 1.00 89.31 96 VAL A CA 1
ATOM 702 C C . VAL A 1 96 ? 15.536 -6.008 -5.187 1.00 89.31 96 VAL A C 1
ATOM 704 O O . VAL A 1 96 ? 16.588 -6.409 -5.681 1.00 89.31 96 VAL A O 1
ATOM 707 N N . GLY A 1 97 ? 14.370 -6.607 -5.438 1.00 86.56 97 GLY A N 1
ATOM 708 C CA . GLY A 1 97 ? 14.291 -7.812 -6.267 1.00 86.56 97 GLY A CA 1
ATOM 709 C C . GLY A 1 97 ? 14.592 -7.571 -7.750 1.00 86.56 97 GLY A C 1
ATOM 710 O O . GLY A 1 97 ? 15.128 -8.453 -8.415 1.00 86.56 97 GLY A O 1
ATOM 711 N N . MET A 1 98 ? 14.351 -6.357 -8.252 1.00 87.06 98 MET A N 1
ATOM 712 C CA . MET A 1 98 ? 14.768 -5.930 -9.594 1.00 87.06 98 MET A CA 1
ATOM 713 C C . MET A 1 98 ? 16.249 -5.537 -9.679 1.00 87.06 98 MET A C 1
ATOM 715 O O . MET A 1 98 ? 16.741 -5.271 -10.774 1.00 87.06 98 MET A O 1
ATOM 719 N N . GLY A 1 99 ? 16.982 -5.529 -8.561 1.00 88.31 99 GLY A N 1
ATOM 720 C CA . GLY A 1 99 ? 18.383 -5.108 -8.513 1.00 88.31 99 GLY A CA 1
ATOM 721 C C . GLY A 1 99 ? 19.286 -5.863 -9.492 1.00 88.31 99 GLY A C 1
ATOM 722 O O . GLY A 1 99 ? 20.131 -5.244 -10.135 1.00 88.31 99 GLY A O 1
ATOM 723 N N . LEU A 1 100 ? 19.062 -7.171 -9.674 1.00 86.00 100 LEU A N 1
ATOM 724 C CA . LEU A 1 100 ? 19.797 -7.973 -10.660 1.00 86.00 100 LEU A CA 1
ATOM 725 C C . LEU A 1 100 ? 19.592 -7.441 -12.085 1.00 86.00 100 LEU A C 1
ATOM 727 O O . LEU A 1 100 ? 20.561 -7.219 -12.807 1.00 86.00 100 LEU A O 1
ATOM 731 N N . LEU A 1 101 ? 18.338 -7.198 -12.475 1.00 86.38 101 LEU A N 1
ATOM 732 C CA . LEU A 1 101 ? 18.004 -6.655 -13.788 1.00 86.38 101 LEU A CA 1
ATOM 733 C C . LEU A 1 101 ? 18.606 -5.260 -13.982 1.00 86.38 101 LEU A C 1
ATOM 735 O O . LEU A 1 101 ? 19.174 -4.985 -15.034 1.00 86.38 101 LEU A O 1
ATOM 739 N N . PHE A 1 102 ? 18.522 -4.392 -12.970 1.00 85.81 102 PHE A N 1
ATOM 740 C CA . PHE A 1 102 ? 19.100 -3.049 -13.041 1.00 85.81 102 PHE A CA 1
ATOM 741 C C . PHE A 1 102 ? 20.618 -3.073 -13.210 1.00 85.81 102 PHE A C 1
ATOM 743 O O . PHE A 1 102 ? 21.141 -2.303 -14.011 1.00 85.81 102 PHE A O 1
ATOM 750 N N . ALA A 1 103 ? 21.320 -3.975 -12.522 1.00 85.81 103 ALA A N 1
ATOM 751 C CA . ALA A 1 103 ? 22.761 -4.140 -12.688 1.00 85.81 103 ALA A CA 1
ATOM 752 C C . ALA A 1 103 ? 23.120 -4.597 -14.111 1.00 85.81 103 ALA A C 1
ATOM 754 O O . ALA A 1 103 ? 24.017 -4.032 -14.732 1.00 85.81 103 ALA A O 1
ATOM 755 N N . VAL A 1 104 ? 22.387 -5.574 -14.655 1.00 83.44 104 VAL A N 1
ATOM 756 C CA . VAL A 1 104 ? 22.598 -6.066 -16.026 1.00 83.44 104 VAL A CA 1
ATOM 757 C C . VAL A 1 104 ? 22.319 -4.973 -17.059 1.00 83.44 104 VAL A C 1
ATOM 759 O O . VAL A 1 104 ? 23.121 -4.783 -17.970 1.00 83.44 104 VAL A O 1
ATOM 762 N N . LEU A 1 105 ? 21.220 -4.227 -16.908 1.00 81.62 105 LEU A N 1
ATOM 763 C CA . LEU A 1 105 ? 20.889 -3.107 -17.791 1.00 81.62 105 LEU A CA 1
ATOM 764 C C . LEU A 1 105 ? 21.954 -2.011 -17.727 1.00 81.62 105 LEU A C 1
ATOM 766 O O . LEU A 1 105 ? 22.367 -1.518 -18.771 1.00 81.62 105 LEU A O 1
ATOM 770 N N . TYR A 1 106 ? 22.425 -1.659 -16.528 1.00 83.06 106 TYR A N 1
ATOM 771 C CA . TYR A 1 106 ? 23.488 -0.671 -16.349 1.00 83.06 106 TYR A CA 1
ATOM 772 C C . TYR A 1 106 ? 24.756 -1.074 -17.104 1.00 83.06 106 TYR A C 1
ATOM 774 O O . TYR A 1 106 ? 25.256 -0.296 -17.909 1.00 83.06 106 TYR A O 1
ATOM 782 N N . VAL A 1 107 ? 25.227 -2.311 -16.908 1.00 82.31 107 VAL A N 1
ATOM 783 C CA . VAL A 1 107 ? 26.400 -2.830 -17.624 1.00 82.31 107 VAL A CA 1
ATOM 784 C C . VAL A 1 107 ? 26.151 -2.821 -19.131 1.00 82.31 107 VAL A C 1
ATOM 786 O O . VAL A 1 107 ? 26.988 -2.320 -19.874 1.00 82.31 107 VAL A O 1
ATOM 789 N N . GLY A 1 108 ? 24.998 -3.307 -19.595 1.00 78.62 108 GLY A N 1
ATOM 790 C CA . GLY A 1 108 ? 24.656 -3.330 -21.020 1.00 78.62 108 GLY A CA 1
ATOM 791 C C . GLY A 1 108 ? 24.665 -1.942 -21.671 1.00 78.62 108 GLY A C 1
AT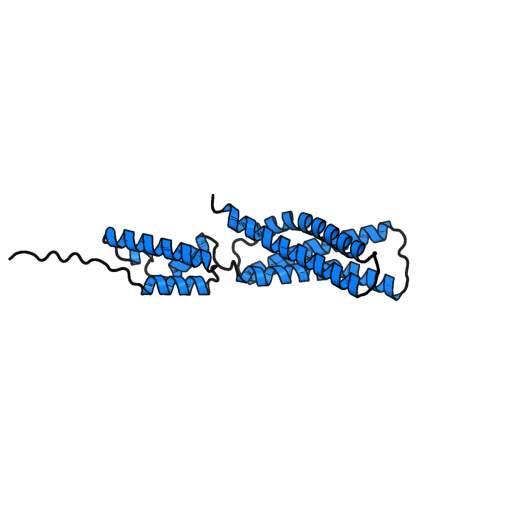OM 792 O O . GLY A 1 108 ? 25.197 -1.792 -22.769 1.00 78.62 108 GLY A O 1
ATOM 793 N N . PHE A 1 109 ? 24.138 -0.921 -20.987 1.00 77.44 109 PHE A N 1
ATOM 794 C CA . PHE A 1 109 ? 24.142 0.461 -21.480 1.00 77.44 109 PHE A CA 1
ATOM 795 C C . PHE A 1 109 ? 25.521 1.120 -21.428 1.00 77.44 109 PHE A C 1
ATOM 797 O O . PHE A 1 109 ? 25.874 1.829 -22.365 1.00 77.44 109 PHE A O 1
ATOM 804 N N . ASP A 1 110 ? 26.286 0.899 -20.359 1.00 82.19 110 ASP A N 1
ATOM 805 C CA . ASP A 1 110 ? 27.591 1.539 -20.148 1.00 82.19 110 ASP A CA 1
ATOM 806 C C . ASP A 1 110 ? 28.683 0.938 -21.043 1.00 82.19 110 ASP A C 1
ATOM 808 O O . ASP A 1 110 ? 29.488 1.647 -21.641 1.00 82.19 110 ASP A O 1
ATOM 812 N N . SER A 1 111 ? 28.680 -0.387 -21.188 1.00 78.62 111 SER A N 1
ATOM 813 C CA . SER A 1 111 ? 29.733 -1.119 -21.902 1.00 78.62 111 SER A CA 1
ATOM 814 C C . SER A 1 111 ? 29.346 -1.567 -23.315 1.00 78.62 111 SER A C 1
ATOM 816 O O . SER A 1 111 ? 30.169 -2.152 -24.016 1.00 78.62 111 SER A O 1
ATOM 818 N N . GLY A 1 112 ? 28.114 -1.284 -23.761 1.00 74.12 112 GLY A N 1
ATOM 819 C CA . GLY A 1 112 ? 27.633 -1.612 -25.110 1.00 74.12 112 GLY A CA 1
ATOM 820 C C . GLY A 1 112 ? 27.570 -3.115 -25.404 1.00 74.12 112 GLY A C 1
ATOM 821 O O . GLY A 1 112 ? 27.548 -3.521 -26.567 1.00 74.12 112 GLY A O 1
ATOM 822 N N . ILE A 1 113 ? 27.579 -3.950 -24.362 1.00 75.88 113 ILE A N 1
ATOM 823 C CA . ILE A 1 113 ? 27.609 -5.406 -24.489 1.00 75.88 113 ILE A CA 1
ATOM 824 C C . ILE A 1 113 ? 26.234 -5.904 -24.931 1.00 75.88 113 ILE A C 1
ATOM 826 O O . ILE A 1 113 ? 25.233 -5.732 -24.233 1.00 75.88 113 ILE A O 1
ATOM 830 N N . VAL A 1 114 ? 26.203 -6.592 -26.071 1.00 76.56 114 VAL A N 1
ATOM 831 C CA . VAL A 1 114 ? 25.032 -7.351 -26.515 1.00 76.56 114 VAL A CA 1
ATOM 832 C C . VAL A 1 114 ? 25.047 -8.707 -25.816 1.00 76.56 114 VAL A C 1
ATOM 834 O O . VAL A 1 114 ? 25.997 -9.477 -25.945 1.00 76.56 114 VAL A O 1
ATOM 837 N N . ILE A 1 115 ? 23.997 -8.992 -25.049 1.00 72.25 115 ILE A N 1
ATOM 838 C CA . ILE A 1 115 ? 23.858 -10.255 -24.323 1.00 72.25 115 ILE A CA 1
ATOM 839 C C . ILE A 1 115 ? 23.208 -11.287 -25.248 1.00 72.25 115 ILE A C 1
ATOM 841 O O . ILE A 1 115 ? 21.996 -11.264 -25.466 1.00 72.25 115 ILE A O 1
ATOM 845 N N . GLU A 1 116 ? 24.014 -12.217 -25.757 1.00 78.81 116 GLU A N 1
ATOM 846 C CA . GLU A 1 116 ? 23.551 -13.426 -26.440 1.00 78.81 116 GLU A CA 1
ATOM 847 C C . GLU A 1 116 ? 23.824 -14.666 -25.571 1.00 78.81 116 GLU A C 1
ATOM 849 O O . GLU A 1 116 ? 24.871 -14.741 -24.924 1.00 78.81 116 GLU A O 1
ATOM 854 N N . PRO A 1 117 ? 22.912 -15.657 -25.529 1.00 86.50 117 PRO A N 1
ATOM 855 C CA . PRO A 1 117 ? 21.668 -15.779 -26.296 1.00 86.50 117 PRO A CA 1
ATOM 856 C C . PRO A 1 117 ? 20.477 -15.026 -25.673 1.00 86.50 117 PRO A C 1
ATOM 858 O O . PRO A 1 117 ? 20.396 -14.854 -24.459 1.00 86.50 117 PRO A O 1
ATOM 861 N N . TYR A 1 118 ? 19.475 -14.677 -26.491 1.00 80.88 118 TYR A N 1
ATOM 862 C CA . TYR A 1 118 ? 18.240 -14.000 -26.047 1.00 80.88 118 TYR A CA 1
ATOM 863 C C . TYR A 1 118 ? 17.495 -14.743 -24.922 1.00 80.88 118 TYR A C 1
ATOM 865 O O . TYR A 1 118 ? 16.866 -14.117 -24.070 1.00 80.88 118 TYR A O 1
ATOM 873 N N . LEU A 1 119 ? 17.593 -16.077 -24.875 1.00 87.62 119 LEU A N 1
ATOM 874 C CA . LEU A 1 119 ? 17.035 -16.896 -23.793 1.00 87.62 119 LEU A CA 1
ATOM 875 C C . LEU A 1 119 ? 17.607 -16.520 -22.422 1.00 87.62 119 LEU A C 1
ATOM 877 O O . LEU A 1 119 ? 16.881 -16.562 -21.431 1.00 87.62 119 LEU A O 1
ATOM 881 N N . LEU A 1 120 ? 18.879 -16.115 -22.361 1.00 85.81 120 LEU A N 1
ATOM 882 C CA . LEU A 1 120 ? 19.506 -15.639 -21.132 1.00 85.81 120 LEU A CA 1
ATOM 883 C C . LEU A 1 120 ? 18.835 -14.348 -20.650 1.00 85.81 120 LEU A C 1
ATOM 885 O O . LEU A 1 120 ? 18.526 -14.224 -19.469 1.00 85.81 120 LEU A O 1
ATOM 889 N N . VAL A 1 121 ? 18.545 -13.419 -21.567 1.00 84.25 121 VAL A N 1
ATOM 890 C CA . VAL A 1 121 ? 17.856 -12.157 -21.255 1.00 84.25 121 VAL A CA 1
ATOM 891 C C . VAL A 1 121 ? 16.459 -12.437 -20.705 1.00 84.25 121 VAL A C 1
ATOM 893 O O . VAL A 1 121 ? 16.108 -11.929 -19.641 1.00 84.25 121 VAL A O 1
ATOM 896 N N . PHE A 1 122 ? 15.686 -13.310 -21.359 1.00 85.50 122 PHE A N 1
ATOM 897 C CA . PHE A 1 122 ? 14.381 -13.737 -20.840 1.00 85.50 122 PHE A CA 1
ATOM 898 C C . PHE A 1 122 ? 14.492 -14.394 -19.461 1.00 85.50 122 PHE A C 1
ATOM 900 O O . PHE A 1 122 ? 13.685 -14.100 -18.579 1.00 85.50 122 PHE A O 1
ATOM 907 N N . GLY A 1 123 ? 15.510 -15.232 -19.247 1.00 89.62 123 GLY A N 1
ATOM 908 C CA . GLY A 1 123 ? 15.796 -15.841 -17.950 1.00 89.62 123 GLY A CA 1
ATOM 909 C C . GLY A 1 123 ? 16.074 -14.803 -16.860 1.00 89.62 123 GLY A C 1
ATOM 910 O O . GLY A 1 123 ? 15.498 -14.888 -15.777 1.00 89.62 123 GLY A O 1
ATOM 911 N N . ILE A 1 124 ? 16.883 -13.781 -17.151 1.00 87.75 124 ILE A N 1
ATOM 912 C CA . ILE A 1 124 ? 17.191 -12.686 -16.217 1.00 87.75 124 ILE A CA 1
ATOM 913 C C . ILE A 1 124 ? 15.926 -11.896 -15.866 1.00 87.75 124 ILE A C 1
ATOM 915 O O . ILE A 1 124 ? 15.688 -11.628 -14.686 1.00 87.75 124 ILE A O 1
ATOM 919 N N . TYR A 1 125 ? 15.092 -11.559 -16.855 1.00 86.19 125 TYR A N 1
ATOM 920 C CA . TYR A 1 125 ? 13.809 -10.890 -16.616 1.00 86.19 125 TYR A CA 1
ATOM 921 C C . TYR A 1 125 ? 12.876 -11.738 -15.750 1.00 86.19 125 TYR A C 1
ATOM 923 O O . TYR A 1 125 ? 12.290 -11.223 -14.798 1.00 86.19 125 TYR A O 1
ATOM 931 N N . LEU A 1 126 ? 12.764 -13.036 -16.041 1.00 89.69 126 LEU A N 1
ATOM 932 C CA . LEU A 1 126 ? 11.904 -13.951 -15.297 1.00 89.69 126 LEU A CA 1
ATOM 933 C C . LEU A 1 126 ? 12.359 -14.096 -13.840 1.00 89.69 126 LEU A C 1
ATOM 935 O O . LEU A 1 126 ? 11.546 -13.957 -12.928 1.00 89.69 126 LEU A O 1
ATOM 939 N N . VAL A 1 127 ? 13.654 -14.332 -13.615 1.00 90.19 127 VAL A N 1
ATOM 940 C CA . VAL A 1 127 ? 14.226 -14.488 -12.268 1.00 90.19 127 VAL A CA 1
ATOM 941 C C . VAL A 1 127 ? 14.112 -13.190 -11.475 1.00 90.19 127 VAL A C 1
ATOM 943 O O . VAL A 1 127 ? 13.690 -13.222 -10.321 1.00 90.19 127 VAL A O 1
ATOM 946 N N . SER A 1 128 ? 14.418 -12.044 -12.088 1.00 89.12 128 SER A N 1
ATOM 947 C CA . SER A 1 128 ? 14.305 -10.741 -11.419 1.00 89.12 128 SER A CA 1
ATOM 948 C C . SER A 1 128 ? 12.850 -10.404 -11.096 1.00 89.12 128 SER A C 1
ATOM 950 O O . SER A 1 128 ? 12.559 -9.937 -10.001 1.00 89.12 128 SER A O 1
ATOM 952 N N . GLY A 1 129 ? 11.915 -10.710 -12.001 1.00 86.06 129 GLY A N 1
ATOM 953 C CA . GLY A 1 129 ? 10.484 -10.538 -11.757 1.00 86.06 129 GLY A CA 1
ATOM 954 C C . GLY A 1 129 ? 9.973 -11.424 -10.618 1.00 86.06 129 GLY A C 1
ATOM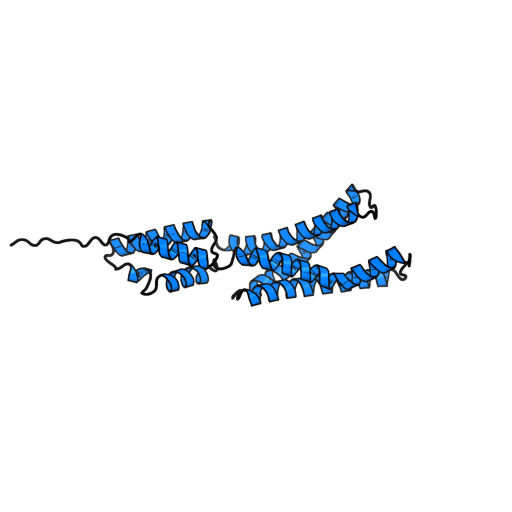 955 O O . GLY A 1 129 ? 9.256 -10.944 -9.739 1.00 86.06 129 GLY A O 1
ATOM 956 N N . ALA A 1 130 ? 10.387 -12.693 -10.577 1.00 89.38 130 ALA A N 1
ATOM 957 C CA . ALA A 1 130 ? 10.056 -13.603 -9.481 1.00 89.38 130 ALA A CA 1
ATOM 958 C C . ALA A 1 130 ? 10.644 -13.120 -8.145 1.00 89.38 130 ALA A C 1
ATOM 960 O O . ALA A 1 130 ? 9.950 -13.111 -7.128 1.00 89.38 130 ALA A O 1
ATOM 961 N N . LEU A 1 131 ? 11.896 -12.658 -8.143 1.00 89.75 131 LEU A N 1
ATOM 962 C CA . LEU A 1 131 ? 12.543 -12.121 -6.950 1.00 89.75 131 LEU A CA 1
ATOM 963 C C . LEU A 1 131 ? 11.858 -10.836 -6.469 1.00 89.75 131 LEU A C 1
ATOM 965 O O . LEU A 1 131 ? 11.586 -10.702 -5.279 1.00 89.75 131 LEU A O 1
ATOM 969 N N . ALA A 1 132 ? 11.517 -9.926 -7.383 1.00 88.31 132 ALA A N 1
ATOM 970 C CA . ALA A 1 132 ? 10.762 -8.710 -7.090 1.00 88.31 132 ALA A CA 1
ATOM 971 C C . ALA A 1 132 ? 9.396 -9.025 -6.478 1.00 88.31 132 ALA A C 1
ATOM 973 O O . ALA A 1 132 ? 9.019 -8.409 -5.485 1.00 88.31 132 ALA A O 1
ATOM 974 N N . TYR A 1 133 ? 8.687 -10.022 -7.009 1.00 87.94 133 TYR A N 1
ATOM 975 C CA . TYR A 1 133 ? 7.424 -10.494 -6.448 1.00 87.94 133 TYR A CA 1
ATOM 976 C C . TYR A 1 133 ? 7.590 -11.023 -5.014 1.00 87.94 133 TYR A C 1
ATOM 978 O O . TYR A 1 133 ? 6.871 -10.599 -4.108 1.00 87.94 133 TYR A O 1
ATOM 986 N N . LEU A 1 134 ? 8.568 -11.901 -4.773 1.00 91.12 134 LEU A N 1
ATOM 987 C CA . LEU A 1 134 ? 8.815 -12.463 -3.441 1.00 91.12 134 LEU A CA 1
ATOM 988 C C . LEU A 1 134 ? 9.240 -11.388 -2.432 1.00 91.12 134 LEU A C 1
ATOM 990 O O . LEU A 1 134 ? 8.738 -11.361 -1.308 1.00 91.12 134 LEU A O 1
ATOM 994 N N . MET A 1 135 ? 10.127 -10.475 -2.834 1.00 89.44 135 MET A N 1
ATOM 995 C CA . MET A 1 135 ? 10.589 -9.376 -1.986 1.00 89.44 135 MET A CA 1
ATOM 996 C C . MET A 1 135 ? 9.484 -8.351 -1.717 1.00 89.44 135 MET A C 1
ATOM 998 O O . MET A 1 135 ? 9.410 -7.816 -0.612 1.00 89.44 135 MET A O 1
ATOM 1002 N N . ALA A 1 136 ? 8.577 -8.118 -2.668 1.00 86.31 136 ALA A N 1
ATOM 1003 C CA . ALA A 1 136 ? 7.386 -7.299 -2.459 1.00 86.31 136 ALA A CA 1
ATOM 1004 C C . ALA A 1 136 ? 6.489 -7.888 -1.358 1.00 86.31 136 ALA A C 1
ATOM 1006 O O . ALA A 1 136 ? 6.096 -7.178 -0.429 1.00 86.31 136 ALA A O 1
ATOM 1007 N N . LEU A 1 137 ? 6.214 -9.197 -1.414 1.00 87.19 137 LEU A N 1
ATOM 1008 C CA . LEU A 1 137 ? 5.426 -9.886 -0.387 1.00 87.19 137 LEU A CA 1
ATOM 1009 C C . LEU A 1 137 ? 6.132 -9.895 0.973 1.00 87.19 137 LEU A C 1
ATOM 1011 O O . LEU A 1 137 ? 5.489 -9.650 1.993 1.00 87.19 137 LEU A O 1
ATOM 1015 N N . ALA A 1 138 ? 7.447 -10.118 1.004 1.00 87.50 138 ALA A N 1
ATOM 1016 C CA . ALA A 1 138 ? 8.241 -10.056 2.230 1.00 87.50 138 ALA A CA 1
ATOM 1017 C C . ALA A 1 138 ? 8.250 -8.641 2.842 1.00 87.50 138 ALA A C 1
ATOM 1019 O O . ALA A 1 138 ? 8.111 -8.482 4.059 1.00 87.50 138 ALA A O 1
ATOM 1020 N N . GLY A 1 139 ? 8.336 -7.600 2.011 1.00 85.62 139 GLY A N 1
ATOM 1021 C CA . GLY A 1 139 ? 8.224 -6.201 2.426 1.00 85.62 139 GLY A CA 1
ATOM 1022 C C . GLY A 1 139 ? 6.860 -5.895 3.045 1.00 85.62 139 GLY A C 1
ATOM 1023 O O . GLY A 1 139 ? 6.781 -5.363 4.152 1.00 85.62 139 GLY A O 1
ATOM 1024 N N . ALA A 1 140 ? 5.776 -6.318 2.395 1.00 83.50 140 ALA A N 1
ATOM 1025 C CA . ALA A 1 140 ? 4.428 -6.170 2.939 1.00 83.50 140 ALA A CA 1
ATOM 1026 C C . ALA A 1 140 ? 4.249 -6.938 4.262 1.00 83.50 140 ALA A C 1
ATOM 1028 O O . ALA A 1 140 ? 3.729 -6.388 5.236 1.00 83.50 140 ALA A O 1
ATOM 1029 N N . TRP A 1 141 ? 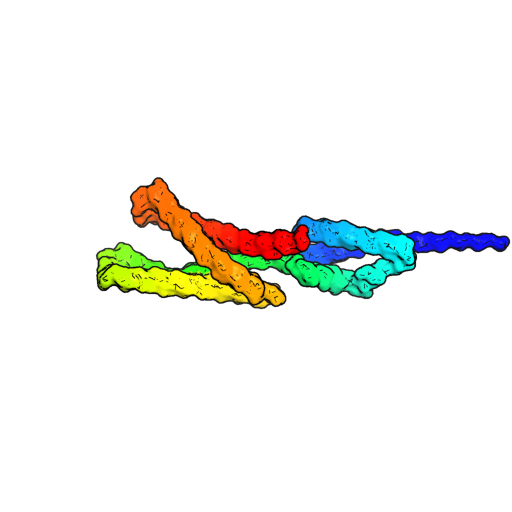4.719 -8.187 4.328 1.00 85.00 141 TRP A N 1
ATOM 1030 C CA . TRP A 1 141 ? 4.645 -9.019 5.530 1.00 85.00 141 TRP A CA 1
ATOM 1031 C C . TRP A 1 141 ? 5.424 -8.419 6.704 1.00 85.00 141 TRP A C 1
ATOM 1033 O O . TRP A 1 141 ? 4.921 -8.376 7.829 1.00 85.00 141 TRP A O 1
ATOM 1043 N N . SER A 1 142 ? 6.648 -7.945 6.463 1.00 83.25 142 SER A N 1
ATOM 1044 C CA . SER A 1 142 ? 7.490 -7.338 7.499 1.00 83.25 142 SER A CA 1
ATOM 1045 C C . SER A 1 142 ? 6.878 -6.042 8.031 1.00 83.25 142 SER A C 1
ATOM 1047 O O . SER A 1 142 ? 6.747 -5.901 9.247 1.00 83.25 142 SER A O 1
ATOM 1049 N N . ALA A 1 143 ? 6.385 -5.158 7.157 1.00 83.19 143 ALA A N 1
ATOM 1050 C CA . ALA A 1 143 ? 5.675 -3.945 7.560 1.00 83.19 143 ALA A CA 1
ATOM 1051 C C . ALA A 1 143 ? 4.445 -4.267 8.424 1.00 83.19 143 ALA A C 1
ATOM 1053 O O . ALA A 1 143 ? 4.271 -3.694 9.500 1.00 83.19 143 ALA A O 1
ATOM 1054 N N . LEU A 1 144 ? 3.622 -5.232 8.001 1.00 78.25 144 LEU A N 1
ATOM 1055 C CA . LEU A 1 144 ? 2.448 -5.681 8.756 1.00 78.25 144 LEU A CA 1
ATOM 1056 C C . LEU A 1 144 ? 2.814 -6.315 10.104 1.00 78.25 144 LEU A C 1
ATOM 1058 O O . LEU A 1 144 ? 2.079 -6.149 11.076 1.00 78.25 144 LEU A O 1
ATOM 1062 N N . THR A 1 145 ? 3.951 -7.009 10.175 1.00 79.06 145 THR A N 1
ATOM 1063 C CA . THR A 1 145 ? 4.454 -7.615 11.414 1.00 79.06 145 THR A CA 1
ATOM 1064 C C . THR A 1 145 ? 4.924 -6.548 12.400 1.00 79.06 145 THR A C 1
ATOM 1066 O O . THR A 1 145 ? 4.536 -6.597 13.564 1.00 79.06 145 THR A O 1
ATOM 1069 N N . VAL A 1 146 ? 5.679 -5.545 11.942 1.00 78.69 146 VAL A N 1
ATOM 1070 C CA . VAL A 1 146 ? 6.106 -4.400 12.771 1.00 78.69 146 VAL A CA 1
ATOM 1071 C C . VAL A 1 146 ? 4.900 -3.607 13.286 1.00 78.69 146 VAL A C 1
ATOM 1073 O O . VAL A 1 146 ? 4.909 -3.112 14.409 1.00 78.69 146 VAL A O 1
ATOM 1076 N N . LEU A 1 147 ? 3.833 -3.530 12.490 1.00 72.31 147 LEU A N 1
ATOM 1077 C CA . LEU A 1 147 ? 2.573 -2.876 12.851 1.00 72.31 147 LEU A CA 1
ATOM 1078 C C . LEU A 1 147 ? 1.640 -3.739 13.719 1.00 72.31 147 LEU A C 1
ATOM 1080 O O . LEU A 1 147 ? 0.571 -3.257 14.102 1.00 72.31 147 LEU A O 1
ATOM 1084 N N . GLY A 1 148 ? 2.010 -4.991 14.010 1.00 65.81 148 GLY A N 1
ATOM 1085 C CA . GLY A 1 148 ? 1.220 -5.912 14.828 1.00 65.81 148 GLY A CA 1
ATOM 1086 C C . GLY A 1 148 ? -0.151 -6.251 14.237 1.00 65.81 148 GLY A C 1
ATOM 1087 O O . GLY A 1 148 ? -1.118 -6.348 14.986 1.00 65.81 148 GLY A O 1
ATOM 1088 N N . ASP A 1 149 ? -0.280 -6.373 12.908 1.00 66.69 149 ASP A N 1
ATOM 1089 C CA . ASP A 1 149 ? -1.570 -6.685 12.273 1.00 66.69 149 ASP A CA 1
ATOM 1090 C C . ASP A 1 149 ? -1.973 -8.160 12.519 1.00 66.69 149 ASP A C 1
ATOM 1092 O O . ASP A 1 149 ? -1.300 -9.066 12.010 1.00 66.69 149 ASP A O 1
ATOM 1096 N N . PRO A 1 150 ? -3.079 -8.435 13.243 1.00 62.69 150 PRO A N 1
ATOM 1097 C CA . PRO A 1 150 ? -3.548 -9.801 13.478 1.00 62.69 150 PRO A CA 1
ATOM 1098 C C . PRO A 1 150 ? -4.016 -10.505 12.193 1.00 62.69 150 PRO A C 1
ATOM 1100 O O . PRO A 1 150 ? -3.998 -11.731 12.132 1.00 62.69 150 PRO A O 1
ATOM 1103 N N . ARG A 1 151 ? -4.369 -9.760 11.133 1.00 64.69 151 ARG A N 1
ATOM 1104 C CA . ARG A 1 151 ? -4.842 -10.293 9.837 1.00 64.69 151 ARG A CA 1
ATOM 1105 C C . ARG A 1 151 ? -3.766 -10.228 8.748 1.00 64.69 151 ARG A C 1
ATOM 1107 O O . ARG A 1 151 ? -4.062 -10.072 7.556 1.00 64.69 151 ARG A O 1
ATOM 1114 N N . ARG A 1 152 ? -2.493 -10.328 9.147 1.00 70.38 152 ARG A N 1
ATOM 1115 C CA . ARG A 1 152 ? -1.339 -10.271 8.232 1.00 70.38 152 ARG A CA 1
ATOM 1116 C C . ARG A 1 152 ? -1.404 -11.317 7.116 1.00 70.38 152 ARG A C 1
ATOM 1118 O O . ARG A 1 152 ? -1.136 -10.980 5.968 1.00 70.38 152 ARG A O 1
ATOM 1125 N N . SER A 1 153 ? -1.804 -12.551 7.433 1.00 72.00 153 SER A N 1
ATOM 1126 C CA . SER A 1 153 ? -1.866 -13.663 6.478 1.00 72.00 153 SER A CA 1
ATOM 1127 C C . SER A 1 153 ? -2.903 -13.400 5.394 1.00 72.00 153 SER A C 1
ATOM 1129 O O . SER A 1 153 ? -2.562 -13.409 4.218 1.00 72.00 153 SER A O 1
ATOM 1131 N N . GLU A 1 154 ? -4.129 -13.051 5.781 1.00 73.88 154 GLU A N 1
ATOM 1132 C CA . GLU A 1 154 ? -5.216 -12.733 4.846 1.00 73.88 154 GLU A CA 1
ATOM 1133 C C . GLU A 1 154 ? -4.862 -11.550 3.933 1.00 73.88 154 GLU A C 1
ATOM 1135 O O . GLU A 1 154 ? -5.109 -11.591 2.726 1.00 73.88 154 GLU A O 1
ATOM 1140 N N . THR A 1 155 ? -4.227 -10.510 4.489 1.00 72.62 155 THR A N 1
ATOM 1141 C CA . THR A 1 155 ? -3.804 -9.338 3.708 1.00 72.62 155 THR A CA 1
ATOM 1142 C C . THR A 1 155 ? -2.748 -9.718 2.670 1.00 72.62 155 THR A C 1
ATOM 1144 O O . THR A 1 155 ? -2.854 -9.309 1.515 1.00 72.62 155 THR A O 1
ATOM 1147 N N . VAL A 1 156 ? -1.742 -10.507 3.058 1.00 79.38 156 VAL A N 1
ATOM 1148 C CA . VAL A 1 156 ? -0.660 -10.918 2.152 1.00 79.38 156 VAL A CA 1
ATOM 1149 C C . VAL A 1 156 ? -1.154 -11.916 1.107 1.00 79.38 156 VAL A C 1
ATOM 1151 O O . VAL A 1 156 ? -0.764 -11.800 -0.049 1.00 79.38 156 VAL A O 1
ATOM 1154 N N . THR A 1 157 ? -2.061 -12.833 1.449 1.00 82.25 157 THR A N 1
ATOM 1155 C CA . THR A 1 157 ? -2.677 -13.750 0.476 1.00 82.25 157 THR A CA 1
ATOM 1156 C C . THR A 1 157 ? -3.498 -12.993 -0.565 1.00 82.25 157 THR A C 1
ATOM 1158 O O . THR A 1 157 ? -3.347 -13.242 -1.757 1.00 82.25 157 THR A O 1
ATOM 1161 N N . SER A 1 158 ? -4.319 -12.024 -0.148 1.00 78.31 158 SER A N 1
ATOM 1162 C CA . SER A 1 158 ? -5.060 -11.170 -1.088 1.00 78.31 158 SER A CA 1
ATOM 1163 C C . SER A 1 158 ? -4.112 -10.371 -1.990 1.00 78.31 158 SER A C 1
ATOM 1165 O O . SER A 1 158 ? -4.285 -10.319 -3.209 1.00 78.31 158 SER A O 1
ATOM 1167 N N . LEU A 1 159 ? -3.045 -9.819 -1.404 1.00 79.69 159 LEU A N 1
ATOM 1168 C CA . LEU A 1 159 ? -2.018 -9.094 -2.143 1.00 79.69 159 LEU A CA 1
ATOM 1169 C C . LEU A 1 159 ? -1.286 -9.995 -3.154 1.00 79.69 159 LEU A C 1
ATOM 1171 O O . LEU A 1 159 ? -1.025 -9.550 -4.268 1.00 79.69 159 LEU A O 1
ATOM 1175 N N . ALA A 1 160 ? -1.020 -11.257 -2.810 1.00 86.62 160 ALA A N 1
ATOM 1176 C CA . ALA A 1 160 ? -0.386 -12.242 -3.686 1.00 86.62 160 ALA A CA 1
ATOM 1177 C C . ALA A 1 160 ? -1.217 -12.545 -4.943 1.00 86.62 160 ALA A C 1
ATOM 1179 O O . ALA A 1 160 ? -0.652 -12.694 -6.022 1.00 86.62 160 ALA A O 1
ATOM 1180 N N . PHE A 1 161 ? -2.550 -12.569 -4.846 1.00 85.88 161 PHE A N 1
ATOM 1181 C CA . PHE A 1 161 ? -3.416 -12.724 -6.023 1.00 85.88 161 PHE A CA 1
ATOM 1182 C C . PHE A 1 161 ? -3.508 -11.458 -6.875 1.00 85.88 161 PHE A C 1
ATOM 1184 O O . PHE A 1 161 ? -3.665 -11.539 -8.094 1.00 85.88 161 PHE A O 1
ATOM 1191 N N . LEU A 1 162 ? -3.413 -10.283 -6.251 1.00 82.88 162 LEU A N 1
ATOM 1192 C CA . LEU A 1 162 ? -3.584 -9.013 -6.948 1.00 82.88 162 LEU A CA 1
ATOM 1193 C C . LEU A 1 162 ? -2.288 -8.504 -7.595 1.00 82.88 162 LEU A C 1
ATOM 1195 O O . LEU A 1 162 ? -2.345 -7.824 -8.620 1.00 82.88 162 LEU A O 1
ATOM 1199 N N . LEU A 1 163 ? -1.123 -8.853 -7.040 1.00 83.69 163 LEU A N 1
ATOM 1200 C CA . LEU A 1 163 ? 0.181 -8.429 -7.556 1.00 83.69 163 LEU A CA 1
ATOM 1201 C C . LEU A 1 163 ? 0.425 -8.837 -9.019 1.00 83.69 163 LEU A C 1
ATOM 1203 O O . LEU A 1 163 ? 0.898 -7.987 -9.766 1.00 83.69 163 LEU A O 1
ATOM 1207 N N . PRO A 1 164 ? 0.103 -10.066 -9.473 1.00 85.94 164 PRO A N 1
ATOM 1208 C CA . PRO A 1 164 ? 0.269 -10.454 -10.873 1.00 85.94 164 PRO A CA 1
ATOM 1209 C C . PRO A 1 164 ? -0.570 -9.594 -11.823 1.00 85.94 164 PRO A C 1
ATOM 1211 O O . PRO A 1 164 ? -0.077 -9.147 -12.856 1.00 85.94 164 PRO A O 1
ATOM 1214 N N . VAL A 1 165 ? -1.816 -9.291 -11.447 1.00 88.31 165 VAL A N 1
ATOM 1215 C CA . VAL A 1 165 ? -2.697 -8.409 -12.231 1.00 88.31 165 VAL A CA 1
ATOM 1216 C C . VAL A 1 165 ? -2.135 -6.987 -12.265 1.00 88.31 165 VAL A C 1
ATOM 1218 O O . VAL A 1 165 ? -2.078 -6.363 -13.323 1.00 88.31 165 VAL A O 1
ATOM 1221 N N . ALA A 1 166 ? -1.656 -6.491 -11.122 1.00 84.62 166 ALA A N 1
ATOM 1222 C CA . ALA A 1 166 ? -0.999 -5.192 -11.022 1.00 84.62 166 ALA A CA 1
ATOM 1223 C C . ALA A 1 166 ? 0.287 -5.125 -11.856 1.00 84.62 166 ALA A C 1
ATOM 1225 O O . ALA A 1 166 ? 0.551 -4.107 -12.487 1.00 84.62 166 ALA A O 1
ATOM 1226 N N . ALA A 1 167 ? 1.064 -6.209 -11.896 1.00 84.94 167 ALA A N 1
ATOM 1227 C CA . ALA A 1 167 ? 2.275 -6.314 -12.695 1.00 84.94 167 ALA A CA 1
ATOM 1228 C C . ALA A 1 167 ? 1.956 -6.263 -14.195 1.00 84.94 167 ALA A C 1
ATOM 1230 O O . ALA A 1 167 ? 2.609 -5.525 -14.926 1.00 84.94 167 ALA A O 1
ATOM 1231 N N . LEU A 1 168 ? 0.914 -6.964 -14.653 1.00 90.19 168 LEU A N 1
ATOM 1232 C CA . LEU A 1 168 ? 0.455 -6.876 -16.044 1.00 90.19 168 LEU A CA 1
ATOM 1233 C C . LEU A 1 168 ? -0.005 -5.457 -16.404 1.00 90.19 168 LEU A C 1
ATOM 1235 O O . LEU A 1 168 ? 0.379 -4.930 -17.448 1.00 90.19 168 LEU A O 1
ATOM 1239 N N . ALA A 1 169 ? -0.765 -4.806 -15.520 1.00 90.38 169 ALA A N 1
ATOM 1240 C CA . ALA A 1 169 ? -1.168 -3.413 -15.703 1.00 90.38 169 ALA A CA 1
ATOM 1241 C C . ALA A 1 169 ? 0.040 -2.457 -15.718 1.00 90.38 169 ALA A C 1
ATOM 1243 O O . ALA A 1 169 ? 0.078 -1.517 -16.511 1.00 90.38 169 ALA A O 1
ATOM 1244 N N . ALA A 1 170 ? 1.049 -2.716 -14.883 1.00 88.81 170 ALA A N 1
ATOM 1245 C CA . ALA A 1 170 ? 2.284 -1.944 -14.834 1.00 88.81 170 ALA A CA 1
ATOM 1246 C C . ALA A 1 170 ? 3.125 -2.113 -16.113 1.00 88.81 170 ALA A C 1
ATOM 1248 O O . ALA A 1 170 ? 3.685 -1.144 -16.622 1.00 88.81 170 ALA A O 1
ATOM 1249 N N . ILE A 1 171 ? 3.178 -3.319 -16.683 1.00 89.69 171 ILE A N 1
ATOM 1250 C CA . ILE A 1 171 ? 3.811 -3.552 -17.987 1.00 89.69 171 ILE A CA 1
ATOM 1251 C C . ILE A 1 171 ? 3.069 -2.761 -19.066 1.00 89.69 171 ILE A C 1
ATOM 1253 O O . ILE A 1 171 ? 3.699 -2.025 -19.823 1.00 89.69 171 ILE A O 1
ATOM 1257 N N . ALA A 1 172 ? 1.737 -2.849 -19.106 1.00 92.88 172 ALA A N 1
ATOM 1258 C CA . ALA A 1 172 ? 0.928 -2.138 -20.091 1.00 92.88 172 ALA A CA 1
ATOM 1259 C C . ALA A 1 172 ? 1.106 -0.613 -20.002 1.00 92.88 172 ALA A C 1
ATOM 1261 O O . ALA A 1 172 ? 1.302 0.031 -21.033 1.00 92.88 172 ALA A O 1
ATOM 1262 N N . ILE A 1 173 ? 1.102 -0.033 -18.792 1.00 94.50 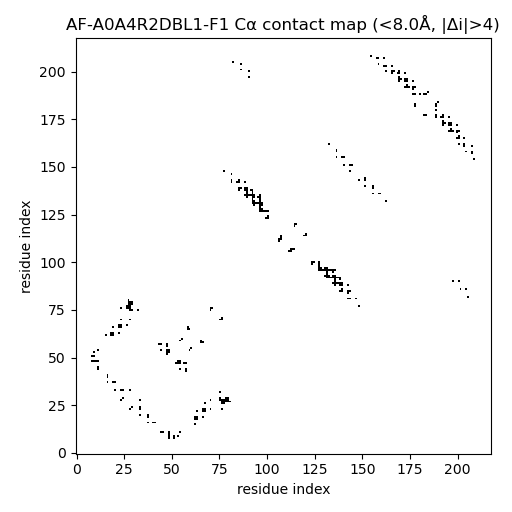173 ILE A N 1
ATOM 1263 C CA . ILE A 1 173 ? 1.318 1.413 -18.630 1.00 94.50 173 ILE A CA 1
ATOM 1264 C C . ILE A 1 173 ? 2.743 1.810 -19.018 1.00 94.50 173 ILE A C 1
ATOM 1266 O O . ILE A 1 173 ? 2.929 2.835 -19.668 1.00 94.50 173 ILE A O 1
ATOM 1270 N N . GLY A 1 174 ? 3.743 0.993 -18.675 1.00 89.31 174 GLY A N 1
ATOM 1271 C CA . GLY A 1 174 ? 5.132 1.245 -19.044 1.00 89.31 174 GLY A CA 1
ATOM 1272 C C . GLY A 1 174 ? 5.315 1.252 -20.560 1.00 89.31 174 GLY A C 1
ATOM 1273 O O . GLY A 1 174 ? 5.908 2.182 -21.101 1.00 89.31 174 GLY A O 1
ATOM 1274 N N . VAL A 1 175 ? 4.726 0.273 -21.255 1.00 92.25 175 VAL A N 1
ATOM 1275 C CA . VAL A 1 175 ? 4.716 0.206 -22.723 1.00 92.25 175 VAL A CA 1
ATOM 1276 C C . VAL A 1 175 ? 3.981 1.403 -23.323 1.00 92.25 175 VAL A C 1
ATOM 1278 O O . VAL A 1 175 ? 4.493 2.008 -24.259 1.00 92.25 175 VAL A O 1
ATOM 1281 N N . ALA A 1 176 ? 2.824 1.789 -22.782 1.00 93.31 176 ALA A N 1
ATOM 1282 C CA . ALA A 1 176 ? 2.054 2.928 -23.282 1.00 93.31 176 ALA A CA 1
ATOM 1283 C C . ALA A 1 176 ? 2.806 4.264 -23.134 1.00 93.31 176 ALA A C 1
ATOM 1285 O O . ALA A 1 176 ? 2.800 5.080 -24.057 1.00 93.31 176 ALA A O 1
ATOM 1286 N N . ILE A 1 177 ? 3.481 4.481 -21.999 1.00 92.06 177 ILE A N 1
ATOM 1287 C CA . ILE A 1 177 ? 4.318 5.668 -21.766 1.00 92.06 177 ILE A CA 1
ATOM 1288 C C . ILE A 1 177 ? 5.534 5.649 -22.695 1.00 92.06 177 ILE A C 1
ATOM 1290 O O . ILE A 1 177 ? 5.831 6.651 -23.338 1.00 92.06 177 ILE A O 1
ATOM 1294 N N . ALA A 1 178 ? 6.218 4.511 -22.819 1.00 91.12 178 ALA A N 1
ATOM 1295 C CA . ALA A 1 178 ? 7.359 4.398 -23.720 1.00 91.12 178 ALA A CA 1
ATOM 1296 C C . ALA A 1 178 ? 6.948 4.650 -25.179 1.00 91.12 178 ALA A C 1
ATOM 1298 O O . ALA A 1 178 ? 7.625 5.394 -25.884 1.00 91.12 178 ALA A O 1
ATOM 1299 N N . TRP A 1 179 ? 5.812 4.097 -25.613 1.00 94.25 179 TRP A N 1
ATOM 1300 C CA . TRP A 1 179 ? 5.269 4.288 -26.956 1.00 94.25 179 TRP A CA 1
ATOM 1301 C C . TRP A 1 179 ? 4.911 5.750 -27.238 1.00 94.25 179 TRP A C 1
ATOM 1303 O O . TRP A 1 179 ? 5.300 6.276 -28.280 1.00 94.25 179 TRP A O 1
ATOM 1313 N N . SER A 1 180 ? 4.246 6.438 -26.303 1.00 95.06 180 SER A N 1
ATOM 1314 C CA . SER A 1 180 ? 3.894 7.858 -26.468 1.00 95.06 180 SER A CA 1
ATOM 1315 C C . SER A 1 180 ? 5.117 8.778 -26.514 1.00 95.06 180 SER A C 1
ATOM 1317 O O . SER A 1 180 ? 5.059 9.855 -27.104 1.00 95.06 180 SER A O 1
ATOM 1319 N N . MET A 1 181 ? 6.241 8.327 -25.956 1.00 93.62 181 MET A N 1
ATOM 1320 C CA . MET A 1 181 ? 7.536 9.005 -26.011 1.00 93.62 181 MET A CA 1
ATOM 1321 C C . MET A 1 181 ? 8.449 8.470 -27.130 1.00 93.62 181 MET A C 1
ATOM 1323 O O . MET A 1 181 ? 9.635 8.791 -27.158 1.00 93.62 181 MET A O 1
ATOM 1327 N N . GLY A 1 182 ? 7.933 7.651 -28.052 1.00 91.62 182 GLY A N 1
ATOM 1328 C CA . GLY A 1 182 ? 8.675 7.162 -29.220 1.00 91.62 182 GLY A CA 1
ATOM 1329 C C . GLY A 1 182 ? 9.775 6.142 -28.910 1.00 91.62 182 GLY A C 1
ATOM 1330 O O . GLY A 1 182 ? 10.737 6.047 -29.666 1.00 91.62 182 GLY A O 1
ATOM 1331 N N . PHE A 1 183 ? 9.669 5.407 -27.800 1.00 87.12 183 PHE A N 1
ATOM 1332 C CA . PHE A 1 183 ? 10.635 4.393 -27.346 1.00 87.12 183 PHE A CA 1
ATOM 1333 C C . PHE A 1 183 ? 12.083 4.894 -27.206 1.00 87.12 183 PHE A C 1
ATOM 1335 O O . PHE A 1 183 ? 13.033 4.116 -27.273 1.00 87.12 183 PHE A O 1
ATOM 1342 N N . THR A 1 184 ? 12.270 6.193 -26.977 1.00 87.25 184 THR A N 1
ATOM 1343 C CA . THR A 1 184 ? 13.594 6.750 -26.686 1.00 87.25 184 THR A CA 1
ATOM 1344 C C . THR A 1 184 ? 14.155 6.220 -25.364 1.00 87.25 184 THR A C 1
ATOM 1346 O O . THR A 1 184 ? 13.442 6.102 -24.369 1.00 87.25 184 THR A O 1
ATOM 1349 N N . THR A 1 185 ? 15.460 5.952 -25.335 1.00 80.69 185 THR A N 1
ATOM 1350 C CA . THR A 1 185 ? 16.219 5.540 -24.142 1.00 80.69 185 THR A CA 1
ATOM 1351 C C . THR A 1 185 ? 16.732 6.735 -23.329 1.00 80.69 185 THR A C 1
ATOM 1353 O O . THR A 1 185 ? 17.652 6.611 -22.523 1.00 80.69 185 THR A O 1
ATOM 1356 N N . SER A 1 186 ? 16.153 7.919 -23.531 1.00 84.75 186 SER A N 1
ATOM 1357 C CA . SER A 1 186 ? 16.508 9.118 -22.774 1.00 84.75 186 SER A CA 1
ATOM 1358 C C . SER A 1 186 ? 16.108 9.019 -21.294 1.00 84.75 186 SER A C 1
ATOM 1360 O O . SER A 1 186 ? 15.112 8.381 -20.941 1.00 84.75 186 SER A O 1
ATOM 1362 N N . ILE A 1 187 ? 16.853 9.709 -20.420 1.00 84.12 187 ILE A N 1
ATOM 1363 C CA . ILE A 1 187 ? 16.574 9.777 -18.972 1.00 84.12 187 ILE A CA 1
ATOM 1364 C C . ILE A 1 187 ? 15.111 10.173 -18.674 1.00 84.12 187 ILE A C 1
ATOM 1366 O O . ILE A 1 187 ? 14.484 9.496 -17.856 1.00 84.12 187 ILE A O 1
ATOM 1370 N N . PRO A 1 188 ? 14.516 11.197 -19.330 1.00 87.00 188 PRO A N 1
ATOM 1371 C CA . PRO A 1 188 ? 13.115 11.559 -19.100 1.00 87.00 188 PRO A CA 1
ATOM 1372 C C . PRO A 1 188 ? 12.128 10.409 -19.334 1.00 87.00 188 PRO A C 1
ATOM 1374 O O . PRO A 1 188 ? 11.189 10.247 -18.556 1.00 87.00 188 PRO A O 1
ATOM 1377 N N . THR A 1 189 ? 12.353 9.585 -20.361 1.00 86.75 189 THR A N 1
ATOM 1378 C CA . THR A 1 189 ? 11.485 8.441 -20.673 1.00 86.75 189 THR A CA 1
ATOM 1379 C C . THR A 1 189 ? 11.546 7.384 -19.580 1.00 86.75 189 THR A C 1
ATOM 1381 O O . THR A 1 189 ? 10.505 6.906 -19.131 1.00 86.75 189 THR A O 1
ATOM 1384 N N . TYR A 1 190 ? 12.744 7.069 -19.083 1.00 82.00 190 TYR A N 1
ATOM 1385 C CA . TYR A 1 190 ? 12.902 6.134 -17.967 1.00 82.00 190 TYR A CA 1
ATOM 1386 C C . TYR A 1 190 ? 12.202 6.619 -16.700 1.00 82.00 190 TYR A C 1
ATOM 1388 O O . TYR A 1 190 ? 11.476 5.851 -16.069 1.00 82.00 190 TYR A O 1
ATOM 1396 N N . VAL A 1 191 ? 12.369 7.897 -16.348 1.00 86.69 191 VAL A N 1
ATOM 1397 C CA . VAL A 1 191 ? 11.706 8.487 -15.176 1.00 86.69 191 VAL A CA 1
ATOM 1398 C C . VAL A 1 191 ? 10.184 8.399 -15.311 1.00 86.69 191 VAL A C 1
ATOM 1400 O O . VAL A 1 191 ? 9.516 7.988 -14.362 1.00 86.69 191 VAL A O 1
ATOM 1403 N N . ALA A 1 192 ? 9.633 8.723 -16.484 1.00 89.25 192 ALA A N 1
ATOM 1404 C CA . ALA A 1 192 ? 8.196 8.658 -16.735 1.00 89.25 192 ALA A CA 1
ATOM 1405 C C . ALA A 1 192 ? 7.645 7.225 -16.622 1.00 89.25 192 ALA A C 1
ATOM 1407 O O . ALA A 1 192 ? 6.633 7.005 -15.955 1.00 89.25 192 ALA A O 1
ATOM 1408 N N . VAL A 1 193 ? 8.330 6.241 -17.215 1.00 86.44 193 VAL A N 1
ATOM 1409 C CA . VAL A 1 193 ? 7.941 4.823 -17.141 1.00 86.44 193 VAL A CA 1
ATOM 1410 C C . VAL A 1 193 ? 7.981 4.318 -15.698 1.00 86.44 193 VAL A C 1
ATOM 1412 O O . VAL A 1 193 ? 7.004 3.728 -15.235 1.00 86.44 193 VAL A O 1
ATOM 1415 N N . ILE A 1 194 ? 9.065 4.587 -14.961 1.00 85.31 194 ILE A N 1
ATOM 1416 C CA . ILE A 1 194 ? 9.205 4.178 -13.554 1.00 85.31 194 ILE A CA 1
ATOM 1417 C C . ILE A 1 194 ? 8.103 4.814 -12.701 1.00 85.31 194 ILE A C 1
ATOM 1419 O O . ILE A 1 194 ? 7.462 4.120 -11.913 1.00 85.31 194 ILE A O 1
ATOM 1423 N N . ALA A 1 195 ? 7.837 6.111 -12.877 1.00 87.81 195 ALA A N 1
ATOM 1424 C CA . ALA A 1 195 ? 6.777 6.803 -12.151 1.00 87.81 195 ALA A CA 1
ATOM 1425 C C . ALA A 1 195 ? 5.395 6.190 -12.433 1.00 87.81 195 ALA A C 1
ATOM 1427 O O . ALA A 1 195 ? 4.631 5.950 -11.496 1.00 87.81 195 ALA A O 1
ATOM 1428 N N . GLY A 1 196 ? 5.093 5.876 -13.698 1.00 87.75 196 GLY A N 1
ATOM 1429 C CA . GLY A 1 196 ? 3.848 5.214 -14.093 1.00 87.75 196 GLY A CA 1
ATOM 1430 C C . GLY A 1 196 ? 3.689 3.822 -13.477 1.00 87.75 196 GLY A C 1
ATOM 1431 O O . GLY A 1 196 ? 2.643 3.514 -12.905 1.00 87.75 196 GLY A O 1
ATOM 1432 N N . VAL A 1 197 ? 4.743 3.003 -13.519 1.00 86.81 197 VAL A N 1
ATOM 1433 C CA . VAL A 1 197 ? 4.774 1.671 -12.890 1.00 86.81 197 VAL A CA 1
ATOM 1434 C C . VAL A 1 197 ? 4.544 1.772 -11.381 1.00 86.81 197 VAL A C 1
ATOM 1436 O O . VAL A 1 197 ? 3.673 1.087 -10.844 1.00 86.81 197 VAL A O 1
ATOM 1439 N N . CYS A 1 198 ? 5.264 2.664 -10.695 1.00 85.25 198 CYS A N 1
ATOM 1440 C CA . CYS A 1 198 ? 5.095 2.900 -9.261 1.00 85.25 198 CYS A CA 1
ATOM 1441 C C . CYS A 1 198 ? 3.671 3.353 -8.917 1.00 85.25 198 CYS A C 1
ATOM 1443 O O . CYS A 1 198 ? 3.103 2.881 -7.931 1.00 85.25 198 CYS A O 1
ATOM 1445 N N . ALA A 1 199 ? 3.074 4.225 -9.734 1.00 86.94 199 ALA A N 1
ATOM 1446 C CA . ALA A 1 199 ? 1.704 4.689 -9.541 1.00 86.94 199 ALA A CA 1
ATOM 1447 C C . ALA A 1 199 ? 0.685 3.547 -9.676 1.00 86.94 199 ALA A C 1
ATOM 1449 O O . ALA A 1 199 ? -0.201 3.424 -8.829 1.00 86.94 199 ALA A O 1
ATOM 1450 N N . VAL A 1 200 ? 0.831 2.675 -10.681 1.00 87.56 200 VAL A N 1
ATOM 1451 C CA . VAL A 1 200 ? -0.047 1.506 -10.862 1.00 87.56 200 VAL A CA 1
ATOM 1452 C C . VAL A 1 200 ? 0.085 0.525 -9.702 1.00 87.56 200 VAL A C 1
ATOM 1454 O O . VAL A 1 200 ? -0.928 0.090 -9.155 1.00 87.56 200 VAL A O 1
ATOM 1457 N N . LEU A 1 201 ? 1.310 0.209 -9.277 1.00 83.38 201 LEU A N 1
ATOM 1458 C CA . LEU A 1 201 ? 1.535 -0.688 -8.142 1.00 83.38 201 LEU A CA 1
ATOM 1459 C C . LEU A 1 201 ? 0.954 -0.108 -6.844 1.00 83.38 201 LEU A C 1
ATOM 1461 O O . LEU A 1 201 ? 0.269 -0.817 -6.107 1.00 83.38 201 LEU A O 1
ATOM 1465 N N . ALA A 1 202 ? 1.150 1.188 -6.587 1.00 82.25 202 ALA A N 1
ATOM 1466 C CA . ALA A 1 202 ? 0.561 1.865 -5.434 1.00 82.25 202 ALA A CA 1
ATOM 1467 C C . ALA A 1 202 ? -0.977 1.842 -5.477 1.00 82.25 202 ALA A C 1
ATOM 1469 O O . ALA A 1 202 ? -1.617 1.525 -4.471 1.00 82.25 202 ALA A O 1
ATOM 1470 N N . ALA A 1 203 ? -1.575 2.115 -6.641 1.00 82.69 203 ALA A N 1
ATOM 1471 C CA . ALA A 1 203 ? -3.022 2.068 -6.836 1.00 82.69 203 ALA A CA 1
ATOM 1472 C C . ALA A 1 203 ? -3.588 0.654 -6.633 1.00 82.69 203 ALA A C 1
ATOM 1474 O O . ALA A 1 203 ? -4.630 0.491 -6.001 1.00 82.69 203 ALA A O 1
ATOM 1475 N N . ALA A 1 204 ? -2.887 -0.377 -7.103 1.00 81.31 204 ALA A N 1
ATOM 1476 C CA . ALA A 1 204 ? -3.286 -1.766 -6.925 1.00 81.31 204 ALA A CA 1
ATOM 1477 C C . ALA A 1 204 ? -3.260 -2.190 -5.446 1.00 81.31 204 ALA A C 1
ATOM 1479 O O . ALA A 1 204 ? -4.223 -2.779 -4.951 1.00 81.31 204 ALA A O 1
ATOM 1480 N N . ILE A 1 205 ? -2.211 -1.814 -4.706 1.00 73.25 205 ILE A N 1
ATOM 1481 C CA . ILE A 1 205 ? -2.125 -2.037 -3.253 1.00 73.25 205 ILE A CA 1
ATOM 1482 C C . ILE A 1 205 ? -3.273 -1.314 -2.530 1.00 73.25 205 ILE A C 1
ATOM 1484 O O . ILE A 1 205 ? -3.917 -1.892 -1.648 1.00 73.25 205 ILE A O 1
ATOM 1488 N N . ALA A 1 206 ? -3.575 -0.072 -2.926 1.00 73.88 206 ALA A N 1
ATOM 1489 C CA . ALA A 1 206 ? -4.708 0.682 -2.391 1.00 73.88 206 ALA A CA 1
ATOM 1490 C C . ALA A 1 206 ? -6.047 -0.030 -2.658 1.00 73.88 206 ALA A C 1
ATOM 1492 O O . ALA A 1 206 ? -6.885 -0.144 -1.758 1.00 73.88 206 ALA A O 1
ATOM 1493 N N . PHE A 1 207 ? -6.232 -0.552 -3.873 1.00 73.25 207 PHE A N 1
ATOM 1494 C CA . PHE A 1 207 ? -7.452 -1.227 -4.305 1.00 73.25 207 PHE A CA 1
ATOM 1495 C C . PHE A 1 207 ? -7.678 -2.575 -3.605 1.00 73.25 207 PHE A C 1
ATOM 1497 O O . PHE A 1 207 ? -8.792 -2.832 -3.145 1.00 73.25 207 PHE A O 1
ATOM 1504 N N . ALA A 1 208 ? -6.641 -3.408 -3.440 1.00 67.88 208 ALA A N 1
ATOM 1505 C CA . ALA A 1 208 ? -6.740 -4.678 -2.705 1.00 67.88 208 ALA A CA 1
ATOM 1506 C C . ALA A 1 208 ? -7.312 -4.475 -1.297 1.00 67.88 208 ALA A C 1
ATOM 1508 O O . ALA A 1 208 ? -8.201 -5.204 -0.855 1.00 67.88 208 ALA A O 1
ATOM 1509 N N . ARG A 1 209 ? -6.853 -3.431 -0.601 1.00 62.84 209 ARG A N 1
ATOM 1510 C CA . ARG A 1 209 ? -7.365 -3.082 0.727 1.00 62.84 209 ARG A CA 1
ATOM 1511 C C . ARG A 1 209 ? -8.743 -2.430 0.680 1.00 62.84 209 ARG A C 1
ATOM 1513 O O . ARG A 1 209 ? -9.534 -2.708 1.575 1.00 62.84 209 ARG A O 1
ATOM 1520 N N . PHE A 1 210 ? -9.066 -1.624 -0.336 1.00 64.75 210 PHE A N 1
ATOM 1521 C CA . PHE A 1 210 ? -10.429 -1.104 -0.507 1.00 64.75 210 PHE A CA 1
ATOM 1522 C C . PHE A 1 210 ? -11.448 -2.241 -0.640 1.00 64.75 210 PHE A C 1
ATOM 1524 O O . PHE A 1 210 ? -12.482 -2.201 0.013 1.00 64.75 210 PHE A O 1
ATOM 1531 N N . ARG A 1 211 ? -11.131 -3.297 -1.399 1.00 62.59 211 ARG A N 1
ATOM 1532 C CA . ARG A 1 211 ? -11.993 -4.482 -1.544 1.00 62.59 211 ARG A CA 1
ATOM 1533 C C . ARG A 1 211 ? -12.182 -5.244 -0.230 1.00 62.59 211 ARG A C 1
ATOM 1535 O O . ARG A 1 211 ? -13.306 -5.613 0.083 1.00 62.59 211 ARG A O 1
ATOM 1542 N N . ILE A 1 212 ? -11.122 -5.408 0.566 1.00 58.91 212 ILE A N 1
ATOM 1543 C CA . ILE A 1 212 ? -11.209 -6.018 1.909 1.00 58.91 212 ILE A CA 1
ATOM 1544 C C . ILE A 1 212 ? -12.120 -5.197 2.840 1.00 58.91 212 ILE A C 1
ATOM 1546 O O . ILE A 1 212 ? -12.799 -5.766 3.689 1.00 58.91 212 ILE A O 1
ATOM 1550 N N . LEU A 1 213 ? -12.144 -3.871 2.683 1.00 55.53 213 LEU A N 1
ATOM 1551 C CA . LEU A 1 213 ? -12.997 -2.980 3.475 1.00 55.53 213 LEU A CA 1
ATOM 1552 C C . LEU A 1 213 ? -14.441 -2.909 2.947 1.00 55.53 213 LEU A C 1
ATOM 1554 O O . LEU A 1 213 ? -15.360 -2.774 3.742 1.00 55.53 213 LEU A O 1
ATOM 1558 N N . ALA A 1 214 ? -14.646 -3.005 1.630 1.00 48.56 214 ALA A N 1
ATOM 1559 C CA . ALA A 1 214 ? -15.954 -2.869 0.988 1.00 48.56 214 ALA A CA 1
ATOM 1560 C C . ALA A 1 214 ? -16.811 -4.145 1.058 1.00 48.56 214 ALA A C 1
ATOM 1562 O O . ALA A 1 214 ? -18.022 -4.048 1.204 1.00 48.56 214 ALA A O 1
ATOM 1563 N N . CYS A 1 215 ? -16.212 -5.340 1.024 1.00 43.09 215 CYS A N 1
ATOM 1564 C CA . CYS A 1 215 ? -16.944 -6.614 1.125 1.00 43.09 215 CYS A CA 1
ATOM 1565 C C . CYS A 1 215 ? -17.443 -6.952 2.547 1.00 43.09 215 CYS A C 1
ATOM 1567 O O . CYS A 1 215 ? -17.754 -8.105 2.819 1.00 43.09 215 CYS A O 1
ATOM 1569 N N . ARG A 1 216 ? -17.482 -5.987 3.472 1.00 43.28 216 ARG A N 1
ATOM 1570 C CA . ARG A 1 216 ? -17.985 -6.184 4.844 1.00 43.28 216 ARG A CA 1
ATOM 1571 C C . ARG A 1 216 ? -19.225 -5.334 5.158 1.00 43.28 216 ARG A C 1
ATOM 1573 O O . ARG A 1 216 ? -19.595 -5.233 6.321 1.00 43.28 216 ARG A O 1
ATOM 1580 N N . GLY A 1 217 ? -19.812 -4.713 4.131 1.00 36.00 217 GLY A N 1
ATOM 1581 C CA . GLY A 1 217 ? -21.063 -3.949 4.199 1.00 36.00 217 GLY A CA 1
ATOM 1582 C C . GLY A 1 217 ? -22.259 -4.638 3.530 1.00 36.00 217 GLY A C 1
ATOM 1583 O O . GLY A 1 217 ? -23.240 -3.956 3.250 1.00 36.00 217 GLY A O 1
ATOM 1584 N N . GLU A 1 218 ? -22.163 -5.941 3.247 1.00 30.70 218 GLU A N 1
ATOM 1585 C CA . GLU A 1 218 ? -23.283 -6.796 2.815 1.00 30.70 218 GLU A CA 1
ATOM 1586 C C . GLU A 1 218 ? -23.602 -7.829 3.897 1.00 30.70 218 GLU A C 1
ATOM 1588 O O . GLU A 1 218 ? -22.634 -8.413 4.446 1.00 30.70 218 GLU A O 1
#